Protein AF-F4PFY6-F1 (afdb_monomer_lite)

Organism: Batrachochytrium dendrobatidis (strain JAM81 / FGSC 10211) (NCBI:txid684364)

Sequence (320 aa):
MLGVHNTVQIALLRPVSPTLTCTDHQTNEHVIDNQHEHLGSSWQSNDIKHDANSSMRIGTQDMMDNDNQDGQEYRNSTIDRQPSESLIEIEIDRDAIVLSIKKNLELRDKLSLRNSMLQYKLSEYFKKKRTDDTRDGEKSVSDQEQRYANCMSSLNELRTEYNSINIANQKFIGEYKGKLEERLDEVTTKADEFWKYKRSIALDAENSRTGKPLPTKIVDQLESTERKKENEVVAVRLDNIKLRNKLRRHEQLLRQKEELADGLHLIDFEQLKIENQTYNEKIEERNEELLKLRKKITNVVQVLTHVKEKLQFVQGEPLI

Radius of gyration: 48.96 Å; chains: 1; bounding box: 85×150×135 Å

pLDDT: mean 74.42, std 25.77, range [29.05, 98.25]

Foldseek 3Di:
DDDDDPDPPPPPPDPDDPPPPPDDDPDDDDDDDDPDDDDDDDDDDDDDDDDDDDDDDDDDDDDDDDDDDDDDDDDDDDDDDDDDDDDPPPVPPPVVVVVVVVVVVVVVVVVVVVVVVVVVVVVVVVVVVVVVCVPDPDDPPVVVVVVVVVVVVVVVVVVVVVVVVVVVVVVVVVVVVVVVVVVVVVVVVVVVVVVVVVLVVQQVDADPVPRHGDPPVVSVVVVVVVVVVVVVVVVVVVVVVVVVVVVVVVVVVVVVVCQDPPRQGPVNVVVVVVVVVVVVVVVVVVVVVVVVVVVVVVVVVVVVVVVVVVVCVVVPDPDD

Secondary structure (DSSP, 8-state):
---------------------------------------------------------------------------------------------HHHHHHHHHHHHHHHHHHHHHHHHHHHHHHHHHHHHHHHTTTS----HHHHHHHHHHHHHHHHHHHHHHHHHHHHHHHHHHHHHHHHHHHHHHHHHHHHHHHHHHHHHHHH-B-TTT-PBPPHHHHHHHHHHHHHHHHHHHHHHHHHHHHHHHHHHHHHHHHHHHEEGGGEEHHHHHHHHHHHHHHHHHHHHHHHHHHHHHHHHHHHHHHHHHHHHHHHHHHHS---

Structure (mmCIF, N/CA/C/O backbone):
data_AF-F4PFY6-F1
#
_entry.id   AF-F4PFY6-F1
#
loop_
_atom_site.group_PDB
_atom_site.id
_atom_site.type_symbol
_atom_site.label_atom_id
_atom_site.label_alt_id
_atom_site.label_comp_id
_atom_site.label_asym_id
_atom_site.label_entity_id
_atom_site.label_seq_id
_atom_site.pdbx_PDB_ins_code
_atom_site.Cartn_x
_atom_site.Cartn_y
_atom_site.Cartn_z
_atom_site.occupancy
_atom_site.B_iso_or_equiv
_atom_site.auth_seq_id
_atom_site.auth_comp_id
_atom_site.auth_asym_id
_atom_site.auth_atom_id
_atom_site.pdbx_PDB_model_num
ATOM 1 N N . MET A 1 1 ? -5.718 59.418 34.091 1.00 42.03 1 MET A N 1
ATOM 2 C CA . MET A 1 1 ? -5.362 58.140 34.742 1.00 42.03 1 MET A CA 1
ATOM 3 C C . MET A 1 1 ? -5.839 57.016 33.842 1.00 42.03 1 MET A C 1
ATOM 5 O O . MET A 1 1 ? -7.037 56.876 33.648 1.00 42.03 1 MET A O 1
ATOM 9 N N . LEU A 1 2 ? -4.898 56.330 33.194 1.00 38.50 2 LEU A N 1
ATOM 10 C CA . LEU A 1 2 ? -5.145 55.277 32.208 1.00 38.50 2 LEU A CA 1
ATOM 11 C C . LEU A 1 2 ? -5.425 53.960 32.945 1.00 38.50 2 LEU A C 1
ATOM 13 O O . LEU A 1 2 ? -4.547 53.444 33.631 1.00 38.50 2 LEU A O 1
ATOM 17 N N . GLY A 1 3 ? -6.654 53.454 32.836 1.00 43.41 3 GLY A N 1
ATOM 18 C CA . GLY A 1 3 ? -7.047 52.142 33.346 1.00 43.41 3 GLY A CA 1
ATOM 19 C C . GLY A 1 3 ? -6.623 51.051 32.367 1.00 43.41 3 GLY A C 1
ATOM 20 O O . GLY A 1 3 ? -7.024 51.055 31.207 1.00 43.41 3 GLY A O 1
ATOM 21 N N . VAL A 1 4 ? -5.772 50.147 32.835 1.00 44.41 4 VAL A N 1
ATOM 22 C CA . VAL A 1 4 ? -5.189 49.049 32.063 1.00 44.41 4 VAL A CA 1
ATOM 23 C C . VAL A 1 4 ? -6.269 48.001 31.778 1.00 44.41 4 VAL A C 1
ATOM 25 O O . VAL A 1 4 ? -6.732 47.313 32.685 1.00 44.41 4 VAL A O 1
ATOM 28 N N . HIS A 1 5 ? -6.676 47.870 30.515 1.00 44.25 5 HIS A N 1
ATOM 29 C CA . HIS A 1 5 ? -7.484 46.747 30.046 1.00 44.25 5 HIS A CA 1
ATOM 30 C C . HIS A 1 5 ? -6.599 45.502 29.962 1.00 44.25 5 HIS A C 1
ATOM 32 O O . HIS A 1 5 ? -5.780 45.374 29.054 1.00 44.25 5 HIS A O 1
ATOM 38 N N . ASN A 1 6 ? -6.754 44.587 30.918 1.00 37.88 6 ASN A N 1
ATOM 39 C CA . ASN A 1 6 ? -6.057 43.307 30.903 1.00 37.88 6 ASN A CA 1
ATOM 40 C C . ASN A 1 6 ? -6.909 42.277 30.146 1.00 37.88 6 ASN A C 1
ATOM 42 O O . ASN A 1 6 ? -7.710 41.545 30.726 1.00 37.88 6 ASN A O 1
ATOM 46 N N . THR A 1 7 ? -6.790 42.280 28.819 1.00 43.12 7 THR A N 1
ATOM 47 C CA . THR A 1 7 ? -7.405 41.276 27.946 1.00 43.12 7 THR A CA 1
ATOM 48 C C . THR A 1 7 ? -6.509 40.041 27.939 1.00 43.12 7 THR A C 1
ATOM 50 O O . THR A 1 7 ? -5.506 39.999 27.230 1.00 43.12 7 THR A O 1
ATOM 53 N N . VAL A 1 8 ? -6.850 39.028 28.737 1.00 41.25 8 VAL A N 1
ATOM 54 C CA . VAL A 1 8 ? -6.173 37.726 28.689 1.00 41.25 8 VAL A CA 1
ATOM 55 C C . VAL A 1 8 ? -6.570 37.038 27.382 1.00 41.25 8 VAL A C 1
ATOM 57 O O . VAL A 1 8 ? -7.679 36.522 27.250 1.00 41.25 8 VAL A O 1
ATOM 60 N N . GLN A 1 9 ? -5.679 37.054 26.388 1.00 37.78 9 GLN A N 1
ATOM 61 C CA . GLN A 1 9 ? -5.811 36.186 25.222 1.00 37.78 9 GLN A CA 1
ATOM 62 C C . GLN A 1 9 ? -5.631 34.735 25.675 1.00 37.78 9 GLN A C 1
ATOM 64 O O . GLN A 1 9 ? -4.533 34.313 26.033 1.00 37.78 9 GLN A O 1
ATOM 69 N N . ILE A 1 10 ? -6.716 33.963 25.648 1.00 41.62 10 ILE A N 1
ATOM 70 C CA . ILE A 1 10 ? -6.654 32.507 25.749 1.00 41.62 10 ILE A CA 1
ATOM 71 C C . ILE A 1 10 ? -6.031 32.014 24.442 1.00 41.62 10 ILE A C 1
ATOM 73 O O . ILE A 1 10 ? -6.698 31.920 23.411 1.00 41.62 10 ILE A O 1
ATOM 77 N N . ALA A 1 11 ? -4.726 31.757 24.472 1.00 37.88 11 ALA A N 1
ATOM 78 C CA . ALA A 1 11 ? -4.034 31.071 23.398 1.00 37.88 11 ALA A CA 1
ATOM 79 C C . ALA A 1 11 ? -4.641 29.667 23.261 1.00 37.88 11 ALA A C 1
ATOM 81 O O . ALA A 1 11 ? -4.450 28.804 24.117 1.00 37.88 11 ALA A O 1
ATOM 82 N N . LEU A 1 12 ? -5.400 29.448 22.187 1.00 37.88 12 LEU A N 1
ATOM 83 C CA . LEU A 1 12 ? -5.802 28.118 21.749 1.00 37.88 12 LEU A CA 1
ATOM 84 C C . LEU A 1 12 ? -4.526 27.337 21.420 1.00 37.88 12 LEU A C 1
ATOM 86 O O . LEU A 1 12 ? -3.947 27.489 20.343 1.00 37.88 12 LEU A O 1
ATOM 90 N N . LEU A 1 13 ? -4.073 26.525 22.375 1.00 39.09 13 LEU A N 1
ATOM 91 C CA . LEU A 1 13 ? -3.036 25.523 22.174 1.00 39.09 13 LEU A CA 1
ATOM 92 C C . LEU A 1 13 ? -3.520 24.565 21.081 1.00 39.09 13 LEU A C 1
ATOM 94 O O . LEU A 1 13 ? -4.341 23.678 21.309 1.00 39.09 13 LEU A O 1
ATOM 98 N N . ARG A 1 14 ? -3.026 24.785 19.860 1.00 39.56 14 ARG A N 1
ATOM 99 C CA . ARG A 1 14 ? -3.129 23.833 18.755 1.00 39.56 14 ARG A CA 1
ATOM 100 C C . ARG A 1 14 ? -2.512 22.510 19.225 1.00 39.56 14 ARG A C 1
ATOM 102 O O . ARG A 1 14 ? -1.353 22.531 19.641 1.00 39.56 14 ARG A O 1
ATOM 109 N N . PRO A 1 15 ? -3.209 21.368 19.125 1.00 41.22 15 PRO A N 1
ATOM 110 C CA . PRO A 1 15 ? -2.555 20.084 19.300 1.00 41.22 15 PRO A CA 1
ATOM 111 C C . PRO A 1 15 ? -1.546 19.917 18.160 1.00 41.22 15 PRO A C 1
ATOM 113 O O . PRO A 1 15 ? -1.912 19.814 16.988 1.00 41.22 15 PRO A O 1
ATOM 116 N N . VAL A 1 16 ? -0.261 19.962 18.508 1.00 41.62 16 VAL A N 1
ATOM 117 C CA . VAL A 1 16 ? 0.832 19.590 17.614 1.00 41.62 16 VAL A CA 1
ATOM 118 C C . VAL A 1 16 ? 0.728 18.081 17.426 1.00 41.62 16 VAL A C 1
ATOM 120 O O . VAL A 1 16 ? 0.940 17.314 18.362 1.00 41.62 16 VAL A O 1
ATOM 123 N N . SER A 1 17 ? 0.334 17.655 16.227 1.00 38.38 17 SER A N 1
ATOM 124 C CA . SER A 1 17 ? 0.428 16.258 15.812 1.00 38.38 17 SER A CA 1
ATOM 125 C C . SER A 1 17 ? 1.868 15.782 16.023 1.00 38.38 17 SER A C 1
ATOM 127 O O . SER A 1 17 ? 2.778 16.490 15.585 1.00 38.38 17 SER A O 1
ATOM 129 N N . PRO A 1 18 ? 2.117 14.616 16.643 1.00 39.22 18 PRO A N 1
ATOM 130 C CA . PRO A 1 18 ? 3.462 14.070 16.691 1.00 39.22 18 PRO A CA 1
ATOM 131 C C . PRO A 1 18 ? 3.902 13.771 15.257 1.00 39.22 18 PRO A C 1
ATOM 133 O O . PRO A 1 18 ? 3.391 12.863 14.596 1.00 39.22 18 PRO A O 1
ATOM 136 N N . THR A 1 19 ? 4.825 14.583 14.750 1.00 36.62 19 THR A N 1
ATOM 137 C CA . THR A 1 19 ? 5.593 14.291 13.548 1.00 36.62 19 THR A CA 1
ATOM 138 C C . THR A 1 19 ? 6.423 13.058 13.874 1.00 36.62 19 THR A C 1
ATOM 140 O O . THR A 1 19 ? 7.446 13.149 14.547 1.00 36.62 19 THR A O 1
ATOM 143 N N . LEU A 1 20 ? 5.959 11.882 13.450 1.00 35.09 20 LEU A N 1
ATOM 144 C CA . LEU A 1 20 ? 6.808 10.701 13.382 1.00 35.09 20 LEU A CA 1
ATOM 145 C C . LEU A 1 20 ? 7.866 10.988 12.314 1.00 35.09 20 LEU A C 1
ATOM 147 O O . LEU A 1 20 ? 7.644 10.768 11.125 1.00 35.09 20 LEU A O 1
ATOM 151 N N . THR A 1 21 ? 9.000 11.539 12.736 1.00 34.44 21 THR A N 1
ATOM 152 C CA . THR A 1 21 ? 10.239 11.490 11.968 1.00 34.44 21 THR A CA 1
ATOM 153 C C . THR A 1 21 ? 10.674 10.031 11.954 1.00 34.44 21 THR A C 1
ATOM 155 O O . THR A 1 21 ? 11.310 9.549 12.889 1.00 34.44 21 THR A O 1
ATOM 158 N N . CYS A 1 22 ? 10.246 9.300 10.928 1.00 31.88 22 CYS A N 1
ATOM 159 C CA . CYS A 1 22 ? 10.829 8.013 10.595 1.00 31.88 22 CYS A CA 1
ATOM 160 C C . CYS A 1 22 ? 12.230 8.312 10.059 1.00 31.88 22 CYS A C 1
ATOM 162 O O . CYS A 1 22 ? 12.377 8.820 8.953 1.00 31.88 22 CYS A O 1
ATOM 164 N N . THR A 1 23 ? 13.246 8.104 10.889 1.00 36.38 23 THR A N 1
ATOM 165 C CA . THR A 1 23 ? 14.639 8.064 10.454 1.00 36.38 23 THR A CA 1
ATOM 166 C C . THR A 1 23 ? 14.800 6.871 9.522 1.00 36.38 23 THR A C 1
ATOM 168 O O . THR A 1 23 ? 14.613 5.731 9.950 1.00 36.38 23 THR A O 1
ATOM 171 N N . ASP A 1 24 ? 15.105 7.146 8.257 1.00 31.48 24 ASP A N 1
ATOM 172 C CA . ASP A 1 24 ? 15.434 6.143 7.251 1.00 31.48 24 ASP A CA 1
ATOM 173 C C . ASP A 1 24 ? 16.687 5.373 7.685 1.00 31.48 24 ASP A C 1
ATOM 175 O O . ASP A 1 24 ? 17.821 5.825 7.524 1.00 31.48 24 ASP A O 1
ATOM 179 N N . HIS A 1 25 ? 16.486 4.186 8.251 1.00 32.72 25 HIS A N 1
ATOM 180 C CA . HIS A 1 25 ? 17.509 3.156 8.240 1.00 32.72 25 HIS A CA 1
ATOM 181 C C . HIS A 1 25 ? 17.365 2.387 6.931 1.00 32.72 25 HIS A C 1
ATOM 183 O O . HIS A 1 25 ? 16.443 1.595 6.759 1.00 32.72 25 HIS A O 1
ATOM 189 N N . GLN A 1 26 ? 18.288 2.657 6.007 1.00 36.62 26 GLN A N 1
ATOM 190 C CA . GLN A 1 26 ? 18.561 1.820 4.845 1.00 36.62 26 GLN A CA 1
ATOM 191 C C . GLN A 1 26 ? 18.929 0.413 5.326 1.00 36.62 26 GLN A C 1
ATOM 193 O O . GLN A 1 26 ? 20.081 0.128 5.650 1.00 36.62 26 GLN A O 1
ATOM 198 N N . THR A 1 27 ? 17.940 -0.472 5.391 1.00 35.66 27 THR A N 1
ATOM 199 C CA . THR A 1 27 ? 18.177 -1.911 5.396 1.00 35.66 27 THR A CA 1
ATOM 200 C C . THR A 1 27 ? 18.183 -2.382 3.953 1.00 35.66 27 THR A C 1
ATOM 202 O O . THR A 1 27 ? 17.208 -2.230 3.225 1.00 35.66 27 THR A O 1
ATOM 205 N N . ASN A 1 28 ? 19.337 -2.904 3.560 1.00 36.69 28 ASN A N 1
ATOM 206 C CA . ASN A 1 28 ? 19.640 -3.498 2.272 1.00 36.69 28 ASN A CA 1
ATOM 207 C C . ASN A 1 28 ? 18.706 -4.705 2.042 1.00 36.69 28 ASN A C 1
ATOM 209 O O . ASN A 1 28 ? 18.929 -5.770 2.617 1.00 36.69 28 ASN A O 1
ATOM 213 N N . GLU A 1 29 ? 17.635 -4.533 1.264 1.00 32.44 29 GLU A N 1
ATOM 214 C CA . GLU A 1 29 ? 16.764 -5.637 0.852 1.00 32.44 29 GLU A CA 1
ATOM 215 C C . GLU A 1 29 ? 17.325 -6.280 -0.417 1.00 32.44 29 GLU A C 1
ATOM 217 O O . GLU A 1 29 ? 17.319 -5.709 -1.506 1.00 32.44 29 GLU A O 1
ATOM 222 N N . HIS A 1 30 ? 17.835 -7.496 -0.240 1.00 32.19 30 HIS A N 1
ATOM 223 C CA . HIS A 1 30 ? 18.176 -8.412 -1.313 1.00 32.19 30 HIS A CA 1
ATOM 224 C C . HIS A 1 30 ? 16.872 -8.819 -2.013 1.00 32.19 30 HIS A C 1
ATOM 226 O O . HIS A 1 30 ? 15.997 -9.435 -1.403 1.00 32.19 30 HIS A O 1
ATOM 232 N N . VAL A 1 31 ? 16.739 -8.456 -3.287 1.00 31.77 31 VAL A N 1
ATOM 233 C CA . VAL A 1 31 ? 15.626 -8.863 -4.148 1.00 31.77 31 VAL A CA 1
ATOM 234 C C . VAL A 1 31 ? 15.650 -10.388 -4.272 1.00 31.77 31 VAL A C 1
ATOM 236 O O . VAL A 1 31 ? 16.604 -10.956 -4.801 1.00 31.77 31 VAL A O 1
ATOM 239 N N . ILE A 1 32 ? 14.620 -11.053 -3.746 1.00 36.78 32 ILE A N 1
ATOM 240 C CA . ILE A 1 32 ? 14.293 -12.439 -4.084 1.00 36.78 32 ILE A CA 1
ATOM 241 C C . ILE A 1 32 ? 13.080 -12.370 -5.005 1.00 36.78 32 ILE A C 1
ATOM 243 O O . ILE A 1 32 ? 11.966 -12.081 -4.562 1.00 36.78 32 ILE A O 1
ATOM 247 N N . ASP A 1 33 ? 13.323 -12.615 -6.290 1.00 32.56 33 ASP A N 1
ATOM 248 C CA . ASP A 1 33 ? 12.287 -12.798 -7.298 1.00 32.56 33 ASP A CA 1
ATOM 249 C C . ASP A 1 33 ? 11.352 -13.931 -6.882 1.00 32.56 33 ASP A C 1
ATOM 251 O O . ASP A 1 33 ? 11.746 -15.093 -6.787 1.00 32.56 33 ASP A O 1
ATOM 255 N N . ASN A 1 34 ? 10.089 -13.587 -6.643 1.00 32.69 34 ASN A N 1
ATOM 256 C CA . ASN A 1 34 ? 9.049 -14.547 -6.312 1.00 32.69 34 ASN A CA 1
ATOM 257 C C . ASN A 1 34 ? 7.999 -14.539 -7.427 1.00 32.69 34 ASN A C 1
ATOM 259 O O . ASN A 1 34 ? 6.899 -14.005 -7.288 1.00 32.69 34 ASN A O 1
ATOM 263 N N . GLN A 1 35 ? 8.364 -15.121 -8.571 1.00 35.59 35 GLN A N 1
ATOM 264 C CA . GLN A 1 35 ? 7.390 -15.539 -9.573 1.00 35.59 35 GLN A CA 1
ATOM 265 C C . GLN A 1 35 ? 6.795 -16.876 -9.125 1.00 35.59 35 GLN A C 1
ATOM 267 O O . GLN A 1 35 ? 7.341 -17.937 -9.409 1.00 35.59 35 GLN A O 1
ATOM 272 N N . HIS A 1 36 ? 5.675 -16.832 -8.406 1.00 32.53 36 HIS A N 1
ATOM 273 C CA . HIS A 1 36 ? 4.867 -18.024 -8.171 1.00 32.53 36 HIS A CA 1
ATOM 274 C C . HIS A 1 36 ? 3.422 -17.766 -8.586 1.00 32.53 36 HIS A C 1
ATOM 276 O O . HIS A 1 36 ? 2.670 -17.036 -7.939 1.00 32.53 36 HIS A O 1
ATOM 282 N N . GLU A 1 37 ? 3.057 -18.387 -9.706 1.00 34.75 37 GLU A N 1
ATOM 283 C CA . GLU A 1 37 ? 1.701 -18.455 -10.223 1.00 34.75 37 GLU A CA 1
ATOM 284 C C . GLU A 1 37 ? 0.740 -19.027 -9.172 1.00 34.75 37 GLU A C 1
ATOM 286 O O . GLU A 1 37 ? 0.986 -20.046 -8.519 1.00 34.75 37 GLU A O 1
ATOM 291 N N . HIS A 1 38 ? -0.394 -18.349 -9.024 1.00 31.56 38 HIS A N 1
ATOM 292 C CA . HIS A 1 38 ? -1.511 -18.762 -8.193 1.00 31.56 38 HIS A CA 1
ATOM 293 C C . HIS A 1 38 ? -2.179 -20.018 -8.775 1.00 31.56 38 HIS A C 1
ATOM 295 O O . HIS A 1 38 ? -3.032 -19.937 -9.655 1.00 31.56 38 HIS A O 1
ATOM 301 N N . LEU A 1 39 ? -1.864 -21.184 -8.210 1.00 34.03 39 LEU A N 1
ATOM 302 C CA . LEU A 1 39 ? -2.754 -22.343 -8.237 1.00 34.03 39 LEU A CA 1
ATOM 303 C C . LEU A 1 39 ? -3.244 -22.604 -6.815 1.00 34.03 39 LEU A C 1
ATOM 305 O O . LEU A 1 39 ? -2.556 -23.190 -5.982 1.00 34.03 39 LEU A O 1
ATOM 309 N N . GLY A 1 40 ? -4.458 -22.129 -6.537 1.00 35.53 40 GLY A N 1
ATOM 310 C CA . GLY A 1 40 ? -5.167 -22.413 -5.299 1.00 35.53 40 GLY A CA 1
ATOM 311 C C . GLY A 1 40 ? -5.375 -23.916 -5.140 1.00 35.53 40 GLY A C 1
ATOM 312 O O . GLY A 1 40 ? -6.169 -24.529 -5.848 1.00 35.53 40 GLY A O 1
ATOM 313 N N . SER A 1 41 ? -4.667 -24.513 -4.189 1.00 32.22 41 SER A N 1
ATOM 314 C CA . SER A 1 41 ? -5.000 -25.818 -3.628 1.00 32.22 41 SER A CA 1
ATOM 315 C C . SER A 1 41 ? -5.124 -25.646 -2.124 1.00 32.22 41 SER A C 1
ATOM 317 O O . SER A 1 41 ? -4.159 -25.333 -1.434 1.00 32.22 41 SER A O 1
ATOM 319 N N . SER A 1 42 ? -6.354 -25.800 -1.642 1.00 30.89 42 SER A N 1
ATOM 320 C CA . SER A 1 42 ? -6.701 -25.849 -0.226 1.00 30.89 42 SER A CA 1
ATOM 321 C C . SER A 1 42 ? -6.030 -27.072 0.401 1.00 30.89 42 SER A C 1
ATOM 323 O O . SER A 1 42 ? -6.514 -28.196 0.272 1.00 30.89 42 SER A O 1
ATOM 325 N N . TRP A 1 43 ? -4.879 -26.866 1.036 1.00 29.05 43 TRP A N 1
ATOM 326 C CA . TRP A 1 43 ? -4.245 -27.861 1.892 1.00 29.05 43 TRP A CA 1
ATOM 327 C C . TRP A 1 43 ? -4.722 -27.617 3.321 1.00 29.05 43 TRP A C 1
ATOM 329 O O . TRP A 1 43 ? -4.154 -26.822 4.064 1.00 29.05 43 TRP A O 1
ATOM 339 N N . GLN A 1 44 ? -5.812 -28.281 3.695 1.00 32.78 44 GLN A N 1
ATOM 340 C CA . GLN A 1 44 ? -6.203 -28.413 5.093 1.00 32.78 44 GLN A CA 1
ATOM 341 C C . GLN A 1 44 ? -5.256 -29.417 5.757 1.00 32.78 44 GLN A C 1
ATOM 343 O O . GLN A 1 44 ? -5.312 -30.617 5.485 1.00 32.78 44 GLN A O 1
ATOM 348 N N . SER A 1 45 ? -4.360 -28.906 6.600 1.00 31.34 45 SER A N 1
ATOM 349 C CA . SER A 1 45 ? -3.586 -29.706 7.547 1.00 31.34 45 SER A CA 1
ATOM 350 C C . SER A 1 45 ? -4.547 -30.383 8.520 1.00 31.34 45 SER A C 1
ATOM 352 O O . SER A 1 45 ? -5.177 -29.711 9.330 1.00 31.34 45 SER A O 1
ATOM 354 N N . ASN A 1 46 ? -4.657 -31.708 8.438 1.00 32.56 46 ASN A N 1
ATOM 355 C CA . ASN A 1 46 ? -5.190 -32.510 9.530 1.00 32.56 46 ASN A CA 1
ATOM 356 C C . ASN A 1 46 ? -4.007 -33.134 10.263 1.00 32.56 46 ASN A C 1
ATOM 358 O O . ASN A 1 46 ? -3.304 -33.987 9.717 1.00 32.56 46 ASN A O 1
ATOM 362 N N . ASP A 1 47 ? -3.808 -32.678 11.494 1.00 35.03 47 ASP A N 1
ATOM 363 C CA . ASP A 1 47 ? -2.873 -33.243 12.453 1.00 35.03 47 ASP A CA 1
ATOM 364 C C . ASP A 1 47 ? -3.219 -34.717 12.703 1.00 35.03 47 ASP A C 1
ATOM 366 O O . ASP A 1 47 ? -4.270 -35.052 13.255 1.00 35.03 47 ASP A O 1
ATOM 370 N N . ILE A 1 48 ? -2.328 -35.617 12.288 1.00 34.19 48 ILE A N 1
ATOM 371 C CA . ILE A 1 48 ? -2.388 -37.028 12.667 1.00 34.19 48 ILE A CA 1
ATOM 372 C C . ILE A 1 48 ? -1.784 -37.119 14.067 1.00 34.19 48 ILE A C 1
ATOM 374 O O . ILE A 1 48 ? -0.565 -37.123 14.237 1.00 34.19 48 ILE A O 1
ATOM 378 N N . LYS A 1 49 ? -2.645 -37.177 15.085 1.00 36.84 49 LYS A N 1
ATOM 379 C CA . LYS A 1 49 ? -2.241 -37.637 16.414 1.00 36.84 49 LYS A CA 1
ATOM 380 C C . LYS A 1 49 ? -1.946 -39.133 16.319 1.00 36.84 49 LYS A C 1
ATOM 382 O O . LYS A 1 49 ? -2.827 -39.926 15.999 1.00 36.84 49 LYS A O 1
ATOM 387 N N . HIS A 1 50 ? -0.691 -39.496 16.560 1.00 34.47 50 HIS A N 1
ATOM 388 C CA . HIS A 1 50 ? -0.286 -40.871 16.818 1.00 34.47 50 HIS A CA 1
ATOM 389 C C . HIS A 1 50 ? -0.846 -41.287 18.182 1.00 34.47 50 HIS A C 1
ATOM 391 O O . HIS A 1 50 ? -0.274 -40.925 19.206 1.00 34.47 50 HIS A O 1
ATOM 397 N N . ASP A 1 51 ? -1.941 -42.046 18.194 1.00 32.91 51 ASP A N 1
ATOM 398 C CA . ASP A 1 51 ? -2.310 -42.846 19.360 1.00 32.91 51 ASP A CA 1
ATOM 399 C C . ASP A 1 51 ? -1.682 -44.231 19.217 1.00 32.91 51 ASP A C 1
ATOM 401 O O . ASP A 1 51 ? -2.014 -45.028 18.337 1.00 32.91 51 ASP A O 1
ATOM 405 N N . ALA A 1 52 ? -0.717 -44.490 20.092 1.00 38.38 52 ALA A N 1
ATOM 406 C CA . ALA A 1 52 ? -0.178 -45.807 20.347 1.00 38.38 52 ALA A CA 1
ATOM 407 C C . ALA A 1 52 ? -1.065 -46.494 21.391 1.00 38.38 52 ALA A C 1
ATOM 409 O O . ALA A 1 52 ? -0.985 -46.131 22.560 1.00 38.38 52 ALA A O 1
ATOM 410 N N . ASN A 1 53 ? -1.872 -47.490 21.001 1.00 34.16 53 ASN A N 1
ATOM 411 C CA . ASN A 1 53 ? -1.903 -48.767 21.722 1.00 34.16 53 ASN A CA 1
ATOM 412 C C . ASN A 1 53 ? -2.786 -49.852 21.086 1.00 34.16 53 ASN A C 1
ATOM 414 O O . ASN A 1 53 ? -3.897 -49.602 20.635 1.00 34.16 53 ASN A O 1
ATOM 418 N N . SER A 1 54 ? -2.298 -51.081 21.269 1.00 35.12 54 SER A N 1
ATOM 419 C CA . SER A 1 54 ? -3.024 -52.354 21.312 1.00 35.12 54 SER A CA 1
ATOM 420 C C . SER A 1 54 ? -3.417 -53.020 19.987 1.00 35.12 54 SER A C 1
ATOM 422 O O . SER A 1 54 ? -4.487 -52.795 19.429 1.00 35.12 54 SER A O 1
ATOM 424 N N . SER A 1 55 ? -2.601 -53.990 19.558 1.00 32.44 55 SER A N 1
ATOM 425 C CA . SER A 1 55 ? -3.171 -55.203 18.972 1.00 32.44 55 SER A CA 1
ATOM 426 C C . SER A 1 55 ? -2.346 -56.438 19.320 1.00 32.44 55 SER A C 1
ATOM 428 O O . SER A 1 55 ? -1.144 -56.519 19.059 1.00 32.44 55 SER A O 1
ATOM 430 N N . MET A 1 56 ? -3.040 -57.369 19.974 1.00 30.59 56 MET A N 1
ATOM 431 C CA . MET A 1 56 ? -2.599 -58.700 20.351 1.00 30.59 56 MET A CA 1
ATOM 432 C C . MET A 1 56 ? -2.094 -59.492 19.144 1.00 30.59 56 MET A C 1
ATOM 434 O O . MET A 1 56 ? -2.680 -59.472 18.064 1.00 30.59 56 MET A O 1
ATOM 438 N N . ARG A 1 57 ? -1.048 -60.283 19.381 1.00 36.81 57 ARG A N 1
ATOM 439 C CA . ARG A 1 57 ? -0.655 -61.389 18.510 1.00 36.81 57 ARG A CA 1
ATOM 440 C C . ARG A 1 57 ? -1.703 -62.500 18.605 1.00 36.81 57 ARG A C 1
ATOM 442 O O . ARG A 1 57 ? -1.849 -63.095 19.667 1.00 36.81 57 ARG A O 1
ATOM 449 N N . ILE A 1 58 ? -2.371 -62.808 17.497 1.00 35.97 58 ILE A N 1
ATOM 450 C CA . ILE A 1 58 ? -3.108 -64.064 17.316 1.00 35.97 58 ILE A CA 1
ATOM 451 C C . ILE A 1 58 ? -2.250 -64.946 16.410 1.00 35.97 58 ILE A C 1
ATOM 453 O O . ILE A 1 58 ? -1.964 -64.587 15.269 1.00 35.97 58 ILE A O 1
ATOM 457 N N . GLY A 1 59 ? -1.768 -66.055 16.971 1.00 32.47 59 GLY A N 1
ATOM 458 C CA . GLY A 1 59 ? -1.032 -67.084 16.250 1.00 32.47 59 GLY A CA 1
ATOM 459 C C . GLY A 1 59 ? -1.980 -67.936 15.413 1.00 32.47 59 GLY A C 1
ATOM 460 O O . GLY A 1 59 ? -3.020 -68.375 15.893 1.00 32.47 59 GLY A O 1
ATOM 461 N N . THR A 1 60 ? -1.605 -68.159 14.161 1.00 34.69 60 THR A N 1
ATOM 462 C CA . THR A 1 60 ? -2.225 -69.115 13.244 1.00 34.69 60 THR A CA 1
ATOM 463 C C . THR A 1 60 ? -1.657 -70.509 13.500 1.00 34.69 60 THR A C 1
ATOM 465 O O . THR A 1 60 ? -0.451 -70.708 13.349 1.00 34.69 60 THR A O 1
ATOM 468 N N . GLN A 1 61 ? -2.515 -71.466 13.851 1.00 31.73 61 GLN A N 1
ATOM 469 C CA . GLN A 1 61 ? -2.192 -72.891 13.862 1.00 31.73 61 GLN A CA 1
ATOM 470 C C . GLN A 1 61 ? -3.397 -73.659 13.303 1.00 31.73 61 GLN A C 1
AT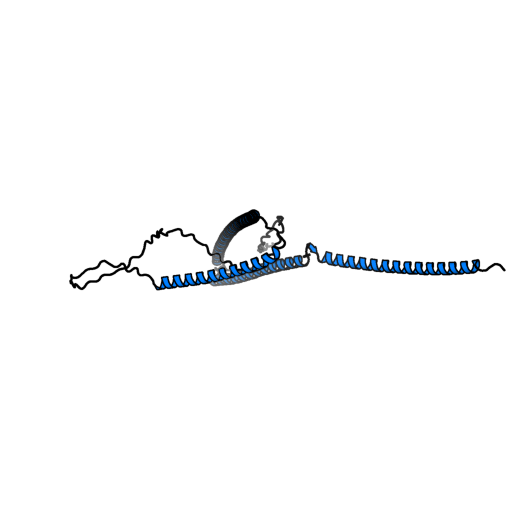OM 472 O O . GLN A 1 61 ? -4.312 -74.000 14.045 1.00 31.73 61 GLN A O 1
ATOM 477 N N . ASP A 1 62 ? -3.386 -73.910 11.995 1.00 30.88 62 ASP A N 1
ATOM 478 C CA . ASP A 1 62 ? -4.317 -74.825 11.334 1.00 30.88 62 ASP A CA 1
ATOM 479 C C . ASP A 1 62 ? -3.668 -76.213 11.249 1.00 30.88 62 ASP A C 1
ATOM 481 O O . ASP A 1 62 ? -2.571 -76.368 10.707 1.00 30.88 62 ASP A O 1
ATOM 485 N N . MET A 1 63 ? -4.349 -77.223 11.790 1.00 36.69 63 MET A N 1
ATOM 486 C CA . MET A 1 63 ? -4.090 -78.642 11.547 1.00 36.69 63 MET A CA 1
ATOM 487 C C . MET A 1 63 ? -5.429 -79.342 11.290 1.00 36.69 63 MET A C 1
ATOM 489 O O . MET A 1 63 ? -6.206 -79.544 12.212 1.00 36.69 63 MET A O 1
ATOM 493 N N . MET A 1 64 ? -5.617 -79.673 10.012 1.00 34.56 64 MET A N 1
ATOM 494 C CA . MET A 1 64 ? -6.253 -80.852 9.408 1.00 34.56 64 MET A CA 1
ATOM 495 C C . MET A 1 64 ? -7.659 -81.316 9.829 1.00 34.56 64 MET A C 1
ATOM 497 O O . MET A 1 64 ? -7.956 -81.606 10.984 1.00 34.56 64 MET A O 1
ATOM 501 N N . ASP A 1 65 ? -8.455 -81.501 8.774 1.00 39.16 65 ASP A N 1
ATOM 502 C CA . ASP A 1 65 ? -9.743 -82.181 8.671 1.00 39.16 65 ASP A CA 1
ATOM 503 C C . ASP A 1 65 ? -9.775 -83.580 9.305 1.00 39.16 65 ASP A C 1
ATOM 505 O O . ASP A 1 65 ? -8.834 -84.365 9.156 1.00 39.16 65 ASP A O 1
ATOM 509 N N . ASN A 1 66 ? -10.919 -83.936 9.902 1.00 37.97 66 ASN A N 1
ATOM 510 C CA . ASN A 1 66 ? -11.387 -85.321 9.924 1.00 37.97 66 ASN A CA 1
ATOM 511 C C . ASN A 1 66 ? -12.919 -85.386 10.075 1.00 37.97 66 ASN A C 1
ATOM 513 O O . ASN A 1 66 ? -13.470 -85.109 11.141 1.00 37.97 66 ASN A O 1
ATOM 517 N N . ASP A 1 67 ? -13.587 -85.774 8.991 1.00 37.34 67 ASP A N 1
ATOM 518 C CA . ASP A 1 67 ? -14.975 -86.233 8.965 1.00 37.34 67 ASP A CA 1
ATOM 519 C C . ASP A 1 67 ? -15.083 -87.625 9.613 1.00 37.34 67 ASP A C 1
ATOM 521 O O . ASP A 1 67 ? -14.317 -88.515 9.255 1.00 37.34 67 ASP A O 1
ATOM 525 N N . ASN A 1 68 ? -16.055 -87.849 10.508 1.00 34.47 68 ASN A N 1
ATOM 526 C CA . ASN A 1 68 ? -17.134 -88.842 10.332 1.00 34.47 68 ASN A CA 1
ATOM 527 C C . ASN A 1 68 ? -17.945 -89.094 11.619 1.00 34.47 68 ASN A C 1
ATOM 529 O O . ASN A 1 68 ? -17.388 -89.340 12.682 1.00 34.47 68 ASN A O 1
ATOM 533 N N . GLN A 1 69 ? -19.269 -89.079 11.426 1.00 35.88 69 GLN A N 1
ATOM 534 C CA . GLN A 1 69 ? -20.319 -89.977 11.942 1.00 35.88 69 GLN A CA 1
ATOM 535 C C . GLN A 1 69 ? -20.176 -90.599 13.346 1.00 35.88 69 GLN A C 1
ATOM 537 O O . GLN A 1 69 ? -19.301 -91.416 13.590 1.00 35.88 69 GLN A O 1
ATOM 542 N N . ASP A 1 70 ? -21.156 -90.347 14.221 1.00 34.34 70 ASP A N 1
ATOM 543 C CA . ASP A 1 70 ? -22.249 -91.308 14.455 1.00 34.34 70 ASP A CA 1
ATOM 544 C C . ASP A 1 70 ? -23.297 -90.763 15.442 1.00 34.34 70 ASP A C 1
ATOM 546 O O . ASP A 1 70 ? -23.027 -89.889 16.265 1.00 34.34 70 ASP A O 1
ATOM 550 N N . GLY A 1 71 ? -24.536 -91.237 15.287 1.00 33.69 71 GLY A N 1
ATOM 551 C CA . GLY A 1 71 ? -25.710 -90.760 16.018 1.00 33.69 71 GLY A CA 1
ATOM 552 C C . GLY A 1 71 ? -25.827 -91.252 17.463 1.00 33.69 71 GLY A C 1
ATOM 553 O O . GLY A 1 71 ? -25.027 -92.058 17.920 1.00 33.69 71 GLY A O 1
ATOM 554 N N . GLN A 1 72 ? -26.871 -90.769 18.153 1.00 34.91 72 GLN A N 1
ATOM 555 C CA . GLN A 1 72 ? -27.823 -91.530 18.991 1.00 34.91 72 GLN A CA 1
ATOM 556 C C . GLN A 1 72 ? -28.667 -90.572 19.863 1.00 34.91 72 GLN A C 1
ATOM 558 O O . GLN A 1 72 ? -28.160 -89.810 20.676 1.00 34.91 72 GLN A O 1
ATOM 563 N N . GLU A 1 73 ? -29.971 -90.608 19.596 1.00 33.38 73 GLU A N 1
ATOM 564 C CA . GLU A 1 73 ? -31.109 -90.761 20.515 1.00 33.38 73 GLU A CA 1
ATOM 565 C C . GLU A 1 73 ? -31.207 -90.044 21.893 1.00 33.38 73 GLU A C 1
ATOM 567 O O . GLU A 1 73 ? -30.364 -90.119 22.779 1.00 33.38 73 GLU A O 1
ATOM 572 N N . TYR A 1 74 ? -32.379 -89.414 22.048 1.00 34.56 74 TYR A N 1
ATOM 573 C CA . TYR A 1 74 ? -33.065 -88.779 23.181 1.00 34.56 74 TYR A CA 1
ATOM 574 C C . TYR A 1 74 ? -32.658 -89.114 24.632 1.00 34.56 74 TYR A C 1
ATOM 576 O O . TYR A 1 74 ? -32.738 -90.259 25.076 1.00 34.56 74 TYR A O 1
ATOM 584 N N . ARG A 1 75 ? -32.550 -88.062 25.468 1.00 36.34 75 ARG A N 1
ATOM 585 C CA . ARG A 1 75 ? -33.090 -88.106 26.842 1.00 36.34 75 ARG A CA 1
ATOM 586 C C . ARG A 1 75 ? -33.456 -86.723 27.395 1.00 36.34 75 ARG A C 1
ATOM 588 O O . ARG A 1 75 ? -32.600 -85.879 27.624 1.00 36.34 75 ARG A O 1
ATOM 595 N N . ASN A 1 76 ? -34.750 -86.532 27.656 1.00 35.56 76 ASN A N 1
ATOM 596 C CA . ASN A 1 76 ? -35.262 -85.477 28.527 1.00 35.56 76 ASN A CA 1
ATOM 597 C C . ASN A 1 76 ? -34.817 -85.743 29.971 1.00 35.56 76 ASN A C 1
ATOM 599 O O . ASN A 1 76 ? -35.113 -86.804 30.522 1.00 35.56 76 ASN A O 1
ATOM 603 N N . SER A 1 77 ? -34.218 -84.745 30.612 1.00 33.44 77 SER A N 1
ATOM 604 C CA . SER A 1 77 ? -34.187 -84.636 32.070 1.00 33.44 77 SER A CA 1
ATOM 605 C C . SER A 1 77 ? -34.351 -83.173 32.464 1.00 33.44 77 SER A C 1
ATOM 607 O O . SER A 1 77 ? -33.453 -82.352 32.301 1.00 33.44 77 SER A O 1
ATOM 609 N N . THR A 1 78 ? -35.552 -82.874 32.947 1.00 38.88 78 THR A N 1
ATOM 610 C CA . THR A 1 78 ? -35.954 -81.648 33.628 1.00 38.88 78 THR A CA 1
ATOM 611 C C . THR A 1 78 ? -35.108 -81.462 34.888 1.00 38.88 78 THR A C 1
ATOM 613 O O . THR A 1 78 ? -35.118 -82.337 35.750 1.00 38.88 78 THR A O 1
ATOM 616 N N . ILE A 1 79 ? -34.403 -80.333 35.010 1.00 40.84 79 ILE A N 1
ATOM 617 C CA . ILE A 1 79 ? -33.843 -79.856 36.283 1.00 40.84 79 ILE A CA 1
ATOM 618 C C . ILE A 1 79 ? -34.207 -78.375 36.451 1.00 40.84 79 ILE A C 1
ATOM 620 O O . ILE A 1 79 ? -34.111 -77.576 35.520 1.00 40.84 79 ILE A O 1
ATOM 624 N N . ASP A 1 80 ? -34.697 -78.077 37.650 1.00 35.62 80 ASP A N 1
ATOM 625 C CA . ASP A 1 80 ? -35.296 -76.842 38.150 1.00 35.62 80 ASP A CA 1
ATOM 626 C C . ASP A 1 80 ? -34.461 -75.548 38.015 1.00 35.62 80 ASP A C 1
ATOM 628 O O . ASP A 1 80 ? -33.296 -75.473 38.388 1.00 35.62 80 ASP A O 1
ATOM 632 N N . ARG A 1 81 ? -35.146 -74.496 37.546 1.00 40.19 81 ARG A N 1
ATOM 633 C CA . ARG A 1 81 ? -35.320 -73.148 38.142 1.00 40.19 81 ARG A CA 1
ATOM 634 C C . ARG A 1 81 ? -34.147 -72.466 38.912 1.00 40.19 81 ARG A C 1
ATOM 636 O O . ARG A 1 81 ? -34.077 -72.598 40.122 1.00 40.19 81 ARG A O 1
ATOM 643 N N . GLN A 1 82 ? -33.405 -71.602 38.181 1.00 36.75 82 GLN A N 1
ATOM 644 C CA . GLN A 1 82 ? -33.005 -70.170 38.421 1.00 36.75 82 GLN A CA 1
ATOM 645 C C . GLN A 1 82 ? -32.337 -69.749 39.772 1.00 36.75 82 GLN A C 1
ATOM 647 O O . GLN A 1 82 ? -32.707 -70.309 40.796 1.00 36.75 82 GLN A O 1
ATOM 652 N N . PRO A 1 83 ? -31.463 -68.698 39.851 1.00 44.88 83 PRO A N 1
ATOM 653 C CA . PRO A 1 83 ? -31.466 -67.483 39.011 1.00 44.88 83 PRO A CA 1
ATOM 654 C C . PRO A 1 83 ? -30.097 -66.857 38.604 1.00 44.88 83 PRO A C 1
ATOM 656 O O . PRO A 1 83 ? -29.093 -66.950 39.299 1.00 44.88 83 PRO A O 1
ATOM 659 N N . SER A 1 84 ? -30.141 -66.128 37.481 1.00 45.78 84 SER A N 1
ATOM 660 C CA . SER A 1 84 ? -29.377 -64.907 37.141 1.00 45.78 84 SER A CA 1
ATOM 661 C C . SER A 1 84 ? -27.869 -64.824 37.451 1.00 45.78 84 SER A C 1
ATOM 663 O O . SER A 1 84 ? -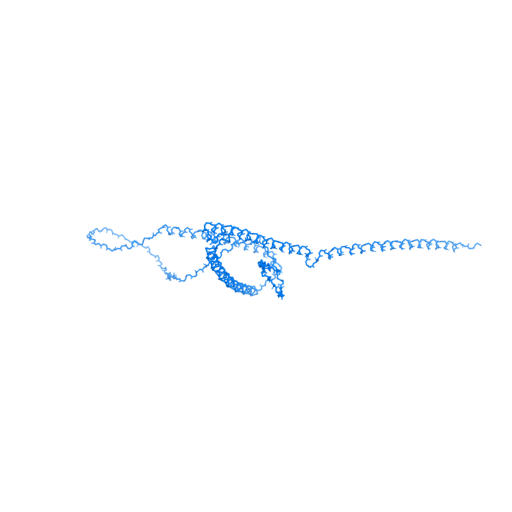27.474 -64.292 38.488 1.00 45.78 84 SER A O 1
ATOM 665 N N . GLU A 1 85 ? -27.035 -65.140 36.457 1.00 41.44 85 GLU A N 1
ATOM 666 C CA . GLU A 1 85 ? -25.791 -64.392 36.234 1.00 41.44 85 GLU A CA 1
ATOM 667 C C . GLU A 1 85 ? -26.080 -63.277 35.226 1.00 41.44 85 GLU A C 1
ATOM 669 O O . GLU A 1 85 ? -26.557 -63.506 34.115 1.00 41.44 85 GLU A O 1
ATOM 674 N N . SER A 1 86 ? -25.870 -62.046 35.679 1.00 42.56 86 SER A N 1
ATOM 675 C CA . SER A 1 86 ? -26.055 -60.807 34.938 1.00 42.56 86 SER A CA 1
ATOM 676 C C . SER A 1 86 ? -25.264 -60.823 33.629 1.00 42.56 86 SER A C 1
ATOM 678 O O . SER A 1 86 ? -24.044 -60.645 33.631 1.00 42.56 86 SER A O 1
ATOM 680 N N . LEU A 1 87 ? -25.971 -60.983 32.510 1.00 43.41 87 LEU A N 1
ATOM 681 C CA . LEU A 1 87 ? -25.486 -60.561 31.205 1.00 43.41 87 LEU A CA 1
ATOM 682 C C . LEU A 1 87 ? -25.217 -59.060 31.300 1.00 43.41 87 LEU A C 1
ATOM 684 O O . LEU A 1 87 ? -26.138 -58.259 31.446 1.00 43.41 87 LEU A O 1
ATOM 688 N N . ILE A 1 88 ? -23.942 -58.688 31.264 1.00 48.69 88 ILE A N 1
ATOM 689 C CA . ILE A 1 88 ? -23.542 -57.321 30.961 1.00 48.69 88 ILE A CA 1
ATOM 690 C C . ILE A 1 88 ? -23.990 -57.107 29.514 1.00 48.69 88 ILE A C 1
ATOM 692 O O . ILE A 1 88 ? -23.291 -57.494 28.577 1.00 48.69 88 ILE A O 1
ATOM 696 N N . GLU A 1 89 ? -25.192 -56.565 29.327 1.00 48.31 89 GLU A N 1
ATOM 697 C CA . GLU A 1 89 ? -25.576 -55.949 28.065 1.00 48.31 89 GLU A CA 1
ATOM 698 C C . GLU A 1 89 ? -24.602 -54.795 27.852 1.00 48.31 89 GLU A C 1
ATOM 700 O O . GLU A 1 89 ? -24.738 -53.709 28.411 1.00 48.31 89 GLU A O 1
ATOM 705 N N . ILE A 1 90 ? -23.550 -55.059 27.079 1.00 56.03 90 ILE A N 1
ATOM 706 C CA . ILE A 1 90 ? -22.811 -53.993 26.429 1.00 56.03 90 ILE A CA 1
ATOM 707 C C . ILE A 1 90 ? -23.856 -53.353 25.523 1.00 56.03 90 ILE A C 1
ATOM 709 O O . ILE A 1 90 ? -24.250 -53.938 24.513 1.00 56.03 90 ILE A O 1
ATOM 713 N N . GLU A 1 91 ? -24.360 -52.195 25.932 1.00 59.09 91 GLU A N 1
ATOM 714 C CA . GLU A 1 91 ? -25.199 -51.340 25.108 1.00 59.09 91 GLU A CA 1
ATOM 715 C C . GLU A 1 91 ? -24.316 -50.836 23.962 1.00 59.09 91 GLU A C 1
ATOM 717 O O . GLU A 1 91 ? -23.682 -49.782 24.004 1.00 59.09 91 GLU A O 1
ATOM 722 N N . ILE A 1 92 ? -24.151 -51.701 22.964 1.00 65.19 92 ILE A N 1
ATOM 723 C CA . ILE A 1 92 ? -23.437 -51.405 21.741 1.00 65.19 92 ILE A CA 1
ATOM 724 C C . ILE A 1 92 ? -24.350 -50.451 20.983 1.00 65.19 92 ILE A C 1
ATOM 726 O O . ILE A 1 92 ? -25.344 -50.883 20.398 1.00 65.19 92 ILE A O 1
ATOM 730 N N . ASP A 1 93 ? -24.014 -49.161 21.008 1.00 73.50 93 ASP A N 1
ATOM 731 C CA . ASP A 1 93 ? -24.666 -48.145 20.186 1.00 73.50 93 ASP A CA 1
ATOM 732 C C . ASP A 1 93 ? -24.474 -48.507 18.705 1.00 73.50 93 ASP A C 1
ATOM 734 O O . ASP A 1 93 ? -23.473 -48.195 18.044 1.00 73.50 93 ASP A O 1
ATOM 738 N N . ARG A 1 94 ? -25.449 -49.263 18.203 1.00 77.31 94 ARG A N 1
ATOM 739 C CA . ARG A 1 94 ? -25.488 -49.801 16.849 1.00 77.31 94 ARG A CA 1
ATOM 740 C C . ARG A 1 94 ? -25.452 -48.671 15.829 1.00 77.31 94 ARG A C 1
ATOM 742 O O . ARG A 1 94 ? -24.837 -48.833 14.775 1.00 77.31 94 ARG A O 1
ATOM 749 N N . ASP A 1 95 ? -26.045 -47.530 16.160 1.00 80.88 95 ASP A N 1
ATOM 750 C CA . ASP A 1 95 ? -26.113 -46.375 15.278 1.00 80.88 95 ASP A CA 1
ATOM 751 C C . ASP A 1 95 ? -24.763 -45.653 15.210 1.00 80.88 95 ASP A C 1
ATOM 753 O O . ASP A 1 95 ? -24.313 -45.320 14.107 1.00 80.88 95 ASP A O 1
ATOM 757 N N . ALA A 1 96 ? -24.042 -45.513 16.329 1.00 82.81 96 ALA A N 1
ATOM 758 C CA . ALA A 1 96 ? -22.670 -44.992 16.326 1.00 82.81 96 ALA A CA 1
ATOM 759 C C . ALA A 1 96 ? -21.697 -45.883 15.537 1.00 82.81 96 ALA A C 1
ATOM 761 O O . ALA A 1 96 ? -20.852 -45.375 14.788 1.00 82.81 96 ALA A O 1
ATOM 762 N N . ILE A 1 97 ? -21.830 -47.209 15.639 1.00 85.31 97 ILE A N 1
ATOM 763 C CA . ILE A 1 97 ? -21.011 -48.145 14.853 1.00 85.31 97 ILE A CA 1
ATOM 764 C C . ILE A 1 97 ? -21.339 -48.036 13.365 1.00 85.31 97 ILE A C 1
ATOM 766 O O . ILE A 1 97 ? -20.427 -47.937 12.542 1.00 85.31 97 ILE A O 1
ATOM 770 N N . VAL A 1 98 ? -22.623 -47.989 13.005 1.00 88.12 98 VAL A N 1
ATOM 771 C CA . VAL A 1 98 ? -23.054 -47.797 11.613 1.00 88.12 98 VAL A CA 1
ATOM 772 C C . VAL A 1 98 ? -22.533 -46.468 11.057 1.00 88.12 98 VAL A C 1
ATOM 774 O O . VAL A 1 98 ? -22.071 -46.424 9.914 1.00 88.12 98 VAL A O 1
ATOM 777 N N . LEU A 1 99 ? -22.541 -45.394 11.850 1.00 89.56 99 LEU A N 1
ATOM 778 C CA . LEU A 1 99 ? -21.997 -44.092 11.457 1.00 89.56 99 LEU A CA 1
ATOM 779 C C . LEU A 1 99 ? -20.475 -44.148 11.239 1.00 89.56 99 LEU A C 1
ATOM 781 O O . LEU A 1 99 ? -19.969 -43.629 10.241 1.00 89.56 99 LEU A O 1
ATOM 785 N N . SER A 1 100 ? -19.746 -44.814 12.137 1.00 88.56 100 SER A N 1
ATOM 786 C CA . SER A 1 100 ? -18.299 -45.017 12.015 1.00 88.56 100 SER A CA 1
ATOM 787 C C . SER A 1 100 ? -17.946 -45.843 10.776 1.00 88.56 100 SER A C 1
ATOM 789 O O . SER A 1 100 ? -17.046 -45.473 10.019 1.00 88.56 100 SER A O 1
ATOM 791 N N . ILE A 1 101 ? -18.693 -46.917 10.498 1.00 90.44 101 ILE A N 1
ATOM 792 C CA . ILE A 1 101 ? -18.514 -47.739 9.293 1.00 90.44 101 ILE A CA 1
ATOM 793 C C . ILE A 1 101 ? -18.749 -46.898 8.037 1.00 90.44 101 ILE A C 1
ATOM 795 O O . ILE A 1 101 ? -17.912 -46.915 7.136 1.00 90.44 101 ILE A O 1
ATOM 799 N N . LYS A 1 102 ? -19.829 -46.105 7.987 1.00 92.31 102 LYS A N 1
ATOM 800 C CA . LYS A 1 102 ? -20.102 -45.196 6.859 1.00 92.31 102 LYS A CA 1
ATOM 801 C C . LYS A 1 102 ? -18.952 -44.215 6.629 1.00 92.31 102 LYS A C 1
ATOM 803 O O . LYS A 1 102 ? -18.455 -44.116 5.511 1.00 92.31 102 LYS A O 1
ATOM 808 N N . LYS A 1 103 ? -18.461 -43.565 7.689 1.00 92.19 103 LYS A N 1
ATOM 809 C CA . LYS A 1 103 ? -17.316 -42.643 7.610 1.00 92.19 103 LYS A CA 1
ATOM 810 C C . LYS A 1 103 ? -16.054 -43.336 7.085 1.00 92.19 103 LYS A C 1
ATOM 812 O O . LYS A 1 103 ? -15.342 -42.773 6.257 1.00 92.19 103 LYS A O 1
ATOM 817 N N . ASN A 1 104 ? -15.777 -44.556 7.541 1.00 90.38 104 ASN A N 1
ATOM 818 C CA . ASN A 1 104 ? -14.625 -45.331 7.079 1.00 90.38 104 ASN A CA 1
ATOM 819 C C . ASN A 1 104 ? -14.765 -45.775 5.614 1.00 90.38 104 ASN A C 1
ATOM 821 O O . ASN A 1 104 ? -13.780 -45.736 4.879 1.00 90.38 104 ASN A O 1
ATOM 825 N N . LEU A 1 105 ? -15.972 -46.132 5.163 1.00 92.81 105 LEU A N 1
ATOM 826 C CA . LEU A 1 105 ? -16.243 -46.441 3.756 1.00 92.81 105 LEU A CA 1
ATOM 827 C C . LEU A 1 105 ? -16.041 -45.212 2.862 1.00 92.81 105 LEU A C 1
ATOM 829 O O . LEU A 1 105 ? -15.352 -45.309 1.851 1.00 92.81 105 LEU A O 1
ATOM 833 N N . GLU A 1 106 ? -16.529 -44.040 3.272 1.00 93.19 106 GLU A N 1
ATOM 834 C CA . GLU A 1 106 ? -16.284 -42.787 2.544 1.00 93.19 106 GLU A CA 1
ATOM 835 C C . GLU A 1 106 ? -14.792 -42.443 2.462 1.00 93.19 106 GLU A C 1
ATOM 837 O O . GLU A 1 106 ? -14.304 -41.990 1.424 1.00 93.19 106 GLU A O 1
ATOM 842 N N . LEU A 1 107 ? -14.044 -42.647 3.552 1.00 92.94 107 LEU A N 1
ATOM 843 C CA . LEU A 1 107 ? -12.595 -42.449 3.563 1.00 92.94 107 LEU A CA 1
ATOM 844 C C . LEU A 1 107 ? -11.884 -43.445 2.644 1.00 92.94 107 LEU A C 1
ATOM 846 O O . LEU A 1 107 ? -11.013 -43.038 1.874 1.00 92.94 107 LEU A O 1
ATOM 850 N N . ARG A 1 108 ? -12.277 -44.723 2.673 1.00 94.69 108 ARG A N 1
ATOM 851 C CA . ARG A 1 108 ? -11.760 -45.754 1.764 1.00 94.69 108 ARG A CA 1
ATOM 852 C C . ARG A 1 108 ? -12.006 -45.367 0.310 1.00 94.69 108 ARG A C 1
ATOM 854 O O . ARG A 1 108 ? -11.085 -45.457 -0.496 1.00 94.69 108 ARG A O 1
ATOM 861 N N . ASP A 1 109 ? -13.205 -44.905 -0.023 1.00 94.06 109 ASP A N 1
ATOM 862 C CA . ASP A 1 109 ? -13.564 -44.543 -1.394 1.00 94.06 109 ASP A CA 1
ATOM 863 C C . ASP A 1 109 ? -12.781 -43.305 -1.863 1.00 94.06 109 ASP A C 1
ATOM 865 O O . ASP A 1 109 ? -12.238 -43.297 -2.970 1.00 94.06 109 ASP A O 1
ATOM 869 N N . LYS A 1 110 ? -12.592 -42.304 -0.988 1.00 93.62 110 LYS A N 1
ATOM 870 C CA . LYS A 1 110 ? -11.710 -41.147 -1.247 1.00 93.62 110 LYS A CA 1
ATOM 871 C C . LYS A 1 110 ? -10.257 -41.566 -1.482 1.00 93.62 110 LYS A C 1
ATOM 873 O O . LYS A 1 110 ? -9.615 -41.074 -2.413 1.00 93.62 110 LYS A O 1
ATOM 878 N N . LEU A 1 111 ? -9.728 -42.465 -0.652 1.00 92.94 111 LEU A N 1
ATOM 879 C CA . LEU A 1 111 ? -8.363 -42.975 -0.790 1.00 92.94 111 LEU A CA 1
ATOM 880 C C . LEU A 1 111 ? -8.203 -43.829 -2.051 1.00 92.94 111 LEU A C 1
ATOM 882 O O . LEU A 1 111 ? -7.198 -43.691 -2.742 1.00 92.94 111 LEU A O 1
ATOM 886 N N . SER A 1 112 ? -9.198 -44.649 -2.386 1.00 94.69 112 SER A N 1
ATOM 887 C CA . SER A 1 112 ? -9.227 -45.465 -3.604 1.00 94.69 112 SER A CA 1
ATOM 888 C C . SER A 1 112 ? -9.250 -44.597 -4.865 1.00 94.69 112 SER A C 1
ATOM 890 O O . SER A 1 112 ? -8.479 -44.833 -5.800 1.00 94.69 112 SER A O 1
ATOM 892 N N . LEU A 1 113 ? -10.044 -43.521 -4.865 1.00 94.56 113 LEU A N 1
ATOM 893 C CA . LEU A 1 113 ? -10.062 -42.539 -5.949 1.00 94.56 113 LEU A CA 1
ATOM 894 C C . LEU A 1 113 ? -8.703 -41.840 -6.090 1.00 94.56 113 LEU A C 1
ATOM 896 O O . LEU A 1 113 ? -8.159 -41.752 -7.191 1.00 94.56 113 LEU A O 1
ATOM 900 N N . ARG A 1 114 ? -8.116 -41.391 -4.972 1.00 93.06 114 ARG A N 1
ATOM 901 C CA . ARG A 1 114 ? -6.781 -40.773 -4.966 1.00 93.06 114 ARG A CA 1
ATOM 902 C C . ARG A 1 114 ? -5.710 -41.744 -5.463 1.00 93.06 114 ARG A C 1
ATOM 904 O O . ARG A 1 114 ? -4.857 -41.341 -6.248 1.00 93.06 114 ARG A O 1
ATOM 911 N N . ASN A 1 115 ? -5.759 -43.004 -5.037 1.00 93.81 115 ASN A N 1
ATOM 912 C CA . ASN A 1 115 ? -4.848 -44.048 -5.495 1.00 93.81 115 ASN A CA 1
ATOM 913 C C . ASN A 1 115 ? -4.999 -44.257 -7.007 1.00 93.81 115 ASN A C 1
ATOM 915 O O . ASN A 1 115 ? -4.017 -44.149 -7.728 1.00 93.81 115 ASN A O 1
ATOM 919 N N . SER A 1 116 ? -6.228 -44.393 -7.510 1.00 93.38 116 SER A N 1
ATOM 920 C CA . SER A 1 116 ? -6.505 -44.517 -8.949 1.00 93.38 116 SER A CA 1
ATOM 921 C C . SER A 1 116 ? -5.951 -43.336 -9.756 1.00 93.38 116 SER A C 1
ATOM 923 O O . SER A 1 116 ? -5.323 -43.531 -10.795 1.00 93.38 116 SER A O 1
ATOM 925 N N . MET A 1 117 ? -6.100 -42.104 -9.255 1.00 92.75 117 MET A N 1
ATOM 926 C CA . MET A 1 117 ? -5.511 -40.913 -9.881 1.00 92.75 117 MET A CA 1
ATOM 927 C C . MET A 1 117 ? -3.976 -40.932 -9.868 1.00 92.75 117 MET A C 1
ATOM 929 O O . MET A 1 117 ? -3.349 -40.523 -10.845 1.00 92.75 117 MET A O 1
ATOM 933 N N . LEU A 1 118 ? -3.356 -41.386 -8.776 1.00 93.56 118 LEU A N 1
ATOM 934 C CA . LEU A 1 118 ? -1.899 -41.510 -8.680 1.00 93.56 118 LEU A CA 1
ATOM 935 C C . LEU A 1 118 ? -1.368 -42.604 -9.611 1.00 93.56 118 LEU A C 1
ATOM 937 O O . LEU A 1 118 ? -0.382 -42.365 -10.299 1.00 93.56 118 LEU A O 1
ATOM 941 N N . GLN A 1 119 ? -2.050 -43.748 -9.697 1.00 92.75 119 GLN A N 1
ATOM 942 C CA . GLN A 1 119 ? -1.736 -44.827 -10.638 1.00 92.75 119 GLN A CA 1
ATOM 943 C C . GLN A 1 119 ? -1.858 -44.351 -12.088 1.00 92.75 119 GLN A C 1
ATOM 945 O O . GLN A 1 119 ? -0.972 -44.614 -12.899 1.00 92.75 119 GLN A O 1
ATOM 950 N N . TYR A 1 120 ? -2.898 -43.574 -12.410 1.00 91.69 120 TYR A N 1
ATOM 951 C CA . TYR A 1 120 ? -3.034 -42.940 -13.721 1.00 91.69 120 TYR A CA 1
ATOM 952 C C . TYR A 1 120 ? -1.853 -42.002 -14.019 1.00 91.69 120 TYR A C 1
ATOM 954 O O . TYR A 1 120 ? -1.205 -42.148 -15.056 1.00 91.69 120 TYR A O 1
ATOM 962 N N . LYS A 1 121 ? -1.503 -41.101 -13.089 1.00 92.25 121 LYS A N 1
ATOM 963 C CA . LYS A 1 121 ? -0.344 -40.198 -13.233 1.00 92.25 121 LYS A CA 1
ATOM 964 C C . LYS A 1 121 ? 0.976 -40.956 -13.393 1.00 92.25 121 LYS A C 1
ATOM 966 O O . LYS A 1 121 ? 1.787 -40.575 -14.231 1.00 92.25 121 LYS A O 1
ATOM 971 N N . LEU A 1 122 ? 1.178 -42.028 -12.627 1.00 89.25 122 LEU A N 1
ATOM 972 C CA . LEU A 1 122 ? 2.334 -42.919 -12.754 1.00 89.25 122 LEU A CA 1
ATOM 973 C C . LEU A 1 122 ? 2.372 -43.568 -14.138 1.00 89.25 122 LEU A C 1
ATOM 975 O O . LEU A 1 122 ? 3.416 -43.561 -14.783 1.00 89.25 122 LEU A O 1
ATOM 979 N N . SER A 1 123 ? 1.238 -44.075 -14.628 1.00 86.69 123 SER A N 1
ATOM 980 C CA . SER A 1 123 ? 1.160 -44.690 -15.955 1.00 86.69 123 SER A CA 1
ATOM 981 C C . SER A 1 123 ? 1.512 -43.702 -17.072 1.00 86.69 123 SER A C 1
ATOM 983 O O . SER A 1 123 ? 2.282 -44.044 -17.966 1.00 86.69 123 SER A O 1
ATOM 985 N N . GLU A 1 124 ? 1.032 -42.458 -16.990 1.00 85.12 124 GLU A N 1
ATOM 986 C CA . GLU A 1 124 ? 1.367 -41.394 -17.941 1.00 85.12 124 GLU A CA 1
ATOM 987 C C . GLU A 1 124 ? 2.847 -41.000 -17.850 1.00 85.12 124 GLU A C 1
ATOM 989 O O . GLU A 1 124 ? 3.511 -40.849 -18.877 1.00 85.12 124 GLU A O 1
ATOM 994 N N . TYR A 1 125 ? 3.399 -40.916 -16.634 1.00 83.50 125 TYR A N 1
ATOM 995 C CA . TYR A 1 125 ? 4.826 -40.677 -16.422 1.00 83.50 125 TYR A CA 1
ATOM 996 C C . TYR A 1 125 ? 5.685 -41.780 -17.051 1.00 83.50 125 TYR A C 1
ATOM 998 O O . TYR A 1 125 ? 6.607 -41.478 -17.804 1.00 83.50 125 TYR A O 1
ATOM 1006 N N . PHE A 1 126 ? 5.365 -43.057 -16.817 1.00 80.75 126 PHE A N 1
ATOM 1007 C CA . PHE A 1 126 ? 6.118 -44.176 -17.391 1.00 80.75 126 PHE A CA 1
ATOM 1008 C C . PHE A 1 126 ? 5.948 -44.297 -18.911 1.00 80.75 126 PHE A C 1
ATOM 1010 O O . PHE A 1 126 ? 6.916 -44.631 -19.595 1.00 80.75 126 PHE A O 1
ATOM 1017 N N . LYS A 1 127 ? 4.770 -43.983 -19.470 1.00 79.75 127 LYS A N 1
ATOM 1018 C CA . LYS A 1 127 ? 4.584 -43.888 -20.932 1.00 79.75 127 LYS A CA 1
ATOM 1019 C C . LYS A 1 127 ? 5.492 -42.818 -21.538 1.00 79.75 127 LYS A C 1
ATOM 1021 O O . LYS A 1 127 ? 6.149 -43.084 -22.540 1.00 79.75 127 LYS A O 1
ATOM 1026 N N . LYS A 1 128 ? 5.564 -41.641 -20.907 1.00 74.50 128 LYS A N 1
ATOM 1027 C CA . LYS A 1 128 ? 6.408 -40.520 -21.346 1.00 74.50 128 LYS A CA 1
ATOM 1028 C C . LYS A 1 128 ? 7.903 -40.782 -21.121 1.00 74.50 128 LYS A C 1
ATOM 1030 O O . LYS A 1 128 ? 8.725 -40.370 -21.931 1.00 74.50 128 LYS A O 1
ATOM 1035 N N . LYS A 1 129 ? 8.260 -41.525 -20.070 1.00 64.88 129 LYS A N 1
ATOM 1036 C CA . LYS A 1 129 ? 9.641 -41.947 -19.799 1.00 64.88 129 LYS A CA 1
ATOM 1037 C C . LYS A 1 129 ? 10.130 -43.014 -20.786 1.00 64.88 129 LYS A C 1
ATOM 1039 O O . LYS A 1 129 ? 11.254 -42.910 -21.254 1.00 64.88 129 LYS A O 1
ATOM 1044 N N . ARG A 1 130 ? 9.287 -43.971 -21.207 1.00 59.44 130 ARG A N 1
ATOM 1045 C CA . ARG A 1 130 ? 9.663 -44.972 -22.235 1.00 59.44 130 ARG A CA 1
ATOM 1046 C C . ARG A 1 130 ? 10.033 -44.355 -23.587 1.00 59.44 130 ARG A C 1
ATOM 1048 O O . ARG A 1 130 ? 10.794 -44.968 -24.327 1.00 59.44 130 ARG A O 1
ATOM 1055 N N . THR A 1 131 ? 9.509 -43.175 -23.923 1.00 57.03 131 THR A N 1
ATOM 1056 C CA . THR A 1 131 ? 9.925 -42.447 -25.134 1.00 57.03 131 THR A CA 1
ATOM 1057 C C . THR A 1 131 ? 11.262 -41.715 -24.972 1.00 57.03 131 THR A C 1
ATOM 1059 O O . THR A 1 131 ? 11.913 -41.447 -25.976 1.00 57.03 131 THR A O 1
ATOM 1062 N N . ASP A 1 132 ? 11.693 -41.444 -23.735 1.00 51.19 132 ASP A N 1
ATOM 1063 C CA . ASP A 1 132 ? 12.917 -40.696 -23.395 1.00 51.19 132 ASP A CA 1
ATOM 1064 C C . ASP A 1 132 ? 14.106 -41.622 -23.034 1.00 51.19 132 ASP A C 1
ATOM 1066 O O . ASP A 1 132 ? 15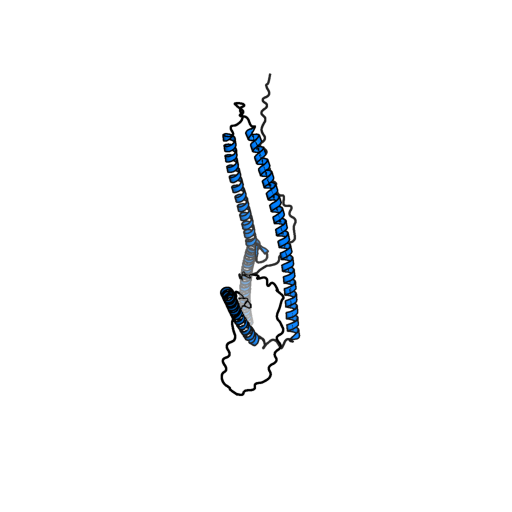.258 -41.310 -23.326 1.00 51.19 132 ASP A O 1
ATOM 1070 N N . ASP A 1 133 ? 13.833 -42.827 -22.512 1.00 50.25 133 ASP A N 1
ATOM 1071 C CA . ASP A 1 133 ? 14.832 -43.860 -22.150 1.00 50.25 133 ASP A CA 1
ATOM 1072 C C . ASP A 1 133 ? 15.655 -44.386 -23.346 1.00 50.25 133 ASP A C 1
ATOM 1074 O O . ASP A 1 133 ? 16.642 -45.089 -23.159 1.00 50.25 133 ASP A O 1
ATOM 1078 N N . THR A 1 134 ? 15.305 -44.044 -24.593 1.00 55.50 134 THR A N 1
ATOM 1079 C CA . THR A 1 134 ? 16.162 -44.373 -25.751 1.00 55.50 134 THR A CA 1
ATOM 1080 C C . THR A 1 134 ? 17.393 -43.465 -25.872 1.00 55.50 134 THR A C 1
ATOM 1082 O O . THR A 1 134 ? 18.243 -43.720 -26.726 1.00 55.50 134 THR A O 1
ATOM 1085 N N . ARG A 1 135 ? 17.517 -42.420 -25.036 1.00 56.91 135 ARG A N 1
ATOM 1086 C CA . ARG A 1 135 ? 18.627 -41.449 -25.083 1.00 56.91 135 ARG A CA 1
ATOM 1087 C C . ARG A 1 135 ? 19.497 -41.378 -23.827 1.00 56.91 135 ARG A C 1
ATOM 1089 O O . ARG A 1 135 ? 20.630 -40.923 -23.940 1.00 56.91 135 ARG A O 1
ATOM 1096 N N . ASP A 1 136 ? 19.030 -41.865 -22.682 1.00 52.97 136 ASP A N 1
ATOM 1097 C CA . ASP A 1 136 ? 19.794 -41.873 -21.432 1.00 52.97 136 ASP A CA 1
ATOM 1098 C C . ASP A 1 136 ? 20.121 -43.320 -21.040 1.00 52.97 136 ASP A C 1
ATOM 1100 O O . ASP A 1 136 ? 19.249 -44.072 -20.615 1.00 52.97 136 ASP A O 1
ATOM 1104 N N . GLY A 1 137 ? 21.387 -43.723 -21.196 1.00 57.06 137 GLY A N 1
ATOM 1105 C CA . GLY A 1 137 ? 21.869 -45.023 -20.719 1.00 57.06 137 GLY A CA 1
ATOM 1106 C C . GLY A 1 137 ? 21.571 -45.216 -19.228 1.00 57.06 137 GLY A C 1
ATOM 1107 O O . GLY A 1 137 ? 21.562 -44.241 -18.477 1.00 57.06 137 GLY A O 1
ATOM 1108 N N . GLU A 1 138 ? 21.314 -46.464 -18.820 1.00 54.44 138 GLU A N 1
ATOM 1109 C CA . GLU A 1 138 ? 20.954 -46.879 -17.456 1.00 54.44 138 GLU A CA 1
ATOM 1110 C C . GLU A 1 138 ? 21.790 -46.153 -16.387 1.00 54.44 138 GLU A C 1
ATOM 1112 O O . GLU A 1 138 ? 22.906 -46.550 -16.045 1.00 54.44 138 GLU A O 1
ATOM 1117 N N . LYS A 1 139 ? 21.252 -45.057 -15.841 1.00 61.19 139 LYS A N 1
ATOM 1118 C CA . LYS A 1 139 ? 21.817 -44.409 -14.656 1.00 61.19 139 LYS A CA 1
ATOM 1119 C C . LYS A 1 139 ? 21.696 -45.409 -13.511 1.00 61.19 139 LYS A C 1
ATOM 1121 O O . LYS A 1 139 ? 20.604 -45.907 -13.242 1.00 61.19 139 LYS A O 1
ATOM 1126 N N . SER A 1 140 ? 22.827 -45.720 -12.877 1.00 68.00 140 SER A N 1
ATOM 1127 C CA . SER A 1 140 ? 22.910 -46.686 -11.778 1.00 68.00 140 SER A CA 1
ATOM 1128 C C . SER A 1 140 ? 21.814 -46.420 -10.743 1.00 68.00 140 SER A C 1
ATOM 1130 O O . SER A 1 140 ? 21.627 -45.278 -10.320 1.00 68.00 140 SER A O 1
ATOM 1132 N N . VAL A 1 141 ? 21.110 -47.471 -10.310 1.00 65.88 141 VAL A N 1
ATOM 1133 C CA . VAL A 1 141 ? 20.059 -47.399 -9.276 1.00 65.88 141 VAL A CA 1
ATOM 1134 C C . VAL A 1 141 ? 20.565 -46.664 -8.027 1.00 65.88 141 VAL A C 1
ATOM 1136 O O . VAL A 1 141 ? 19.837 -45.867 -7.444 1.00 65.88 141 VAL A O 1
ATOM 1139 N N . SER A 1 142 ? 21.851 -46.826 -7.705 1.00 72.38 142 SER A N 1
ATOM 1140 C CA . SER A 1 142 ? 22.523 -46.132 -6.604 1.00 72.38 142 SER A CA 1
ATOM 1141 C C . SER A 1 142 ? 22.609 -44.604 -6.790 1.00 72.38 142 SER A C 1
ATOM 1143 O O . SER A 1 142 ? 22.416 -43.875 -5.821 1.00 72.38 142 SER A O 1
ATOM 1145 N N . ASP A 1 143 ? 22.821 -44.096 -8.013 1.00 80.50 143 ASP A N 1
ATOM 1146 C CA . ASP A 1 143 ? 22.818 -42.647 -8.305 1.00 80.50 143 ASP A CA 1
ATOM 1147 C C . ASP A 1 143 ? 21.397 -42.071 -8.178 1.00 80.50 143 ASP A C 1
ATOM 1149 O O . ASP A 1 143 ? 21.189 -40.984 -7.635 1.00 80.50 143 ASP A O 1
ATOM 1153 N N . GLN A 1 144 ? 20.385 -42.830 -8.606 1.00 80.00 144 GLN A N 1
ATOM 1154 C CA . GLN A 1 144 ? 18.987 -42.424 -8.464 1.00 80.00 144 GLN A CA 1
ATOM 1155 C C . GLN A 1 144 ? 18.534 -42.398 -6.994 1.00 80.00 144 GLN A C 1
ATOM 1157 O O . GLN A 1 144 ? 17.850 -41.456 -6.581 1.00 80.00 144 GLN A O 1
ATOM 1162 N N . GLU A 1 145 ? 18.929 -43.397 -6.202 1.00 84.88 145 GLU A N 1
ATOM 1163 C CA . GLU A 1 145 ? 18.682 -43.451 -4.756 1.00 84.88 145 GLU A CA 1
ATOM 1164 C C . GLU A 1 145 ? 19.387 -42.308 -4.020 1.00 84.88 145 GLU A C 1
ATOM 1166 O O . GLU A 1 145 ? 18.769 -41.645 -3.186 1.00 84.88 145 GLU A O 1
ATOM 1171 N N . GLN A 1 146 ? 20.639 -42.005 -4.373 1.00 89.44 146 GLN A N 1
ATOM 1172 C CA . GLN A 1 146 ? 21.394 -40.906 -3.771 1.00 89.44 146 GLN A CA 1
ATOM 1173 C C . GLN A 1 146 ? 20.776 -39.536 -4.092 1.00 89.44 146 GLN A C 1
ATOM 1175 O O . GLN A 1 146 ? 20.624 -38.702 -3.199 1.00 89.44 146 GLN A O 1
ATOM 1180 N N . ARG A 1 147 ? 20.346 -39.297 -5.338 1.00 87.00 147 ARG A N 1
ATOM 1181 C CA . ARG A 1 147 ? 19.632 -38.060 -5.715 1.00 87.00 147 ARG A CA 1
ATOM 1182 C C . ARG A 1 147 ? 18.305 -37.915 -4.983 1.00 87.00 147 ARG A C 1
ATOM 1184 O O . ARG A 1 147 ? 17.967 -36.816 -4.546 1.00 87.00 147 ARG A O 1
ATOM 1191 N N . TYR A 1 148 ? 17.560 -39.009 -4.848 1.00 89.75 148 TYR A N 1
ATOM 1192 C CA . TYR A 1 148 ? 16.315 -39.018 -4.090 1.00 89.75 148 TYR A CA 1
ATOM 1193 C C . TYR A 1 148 ? 16.567 -38.711 -2.609 1.00 89.75 148 TYR A C 1
ATOM 1195 O O . TYR A 1 148 ? 15.886 -37.856 -2.047 1.00 89.75 148 TYR A O 1
ATOM 1203 N N . ALA A 1 149 ? 17.577 -39.337 -1.999 1.00 93.12 149 ALA A N 1
ATOM 1204 C CA . ALA A 1 149 ? 17.967 -39.081 -0.615 1.00 93.12 149 ALA A CA 1
ATOM 1205 C C . ALA A 1 149 ? 18.372 -37.614 -0.395 1.00 93.12 149 ALA A C 1
ATOM 1207 O O . ALA A 1 149 ? 17.881 -36.982 0.539 1.00 93.12 149 ALA A O 1
ATOM 1208 N N . ASN A 1 150 ? 19.179 -37.045 -1.296 1.00 92.62 150 ASN A N 1
ATOM 1209 C CA . ASN A 1 150 ? 19.559 -35.632 -1.249 1.00 92.62 150 ASN A CA 1
ATOM 1210 C C . ASN A 1 150 ? 18.333 -34.717 -1.371 1.00 92.62 150 ASN A C 1
ATOM 1212 O O . ASN A 1 150 ? 18.173 -33.801 -0.571 1.00 92.62 150 ASN A O 1
ATOM 1216 N N . CYS A 1 151 ? 17.428 -34.996 -2.315 1.00 94.25 151 CYS A N 1
ATOM 1217 C CA . CYS A 1 151 ? 16.191 -34.233 -2.482 1.00 94.25 151 CYS A CA 1
ATOM 1218 C C . CYS A 1 151 ? 15.303 -34.299 -1.231 1.00 94.25 151 CYS A C 1
ATOM 1220 O O . CYS A 1 151 ? 14.775 -33.277 -0.796 1.00 94.25 151 CYS A O 1
ATOM 1222 N N . MET A 1 152 ? 15.181 -35.474 -0.610 1.00 95.06 152 MET A N 1
ATOM 1223 C CA . MET A 1 152 ? 14.443 -35.638 0.644 1.00 95.06 152 MET A CA 1
ATOM 1224 C C . MET A 1 152 ? 15.109 -34.901 1.813 1.00 95.06 152 MET A C 1
ATOM 1226 O O . MET A 1 152 ? 14.395 -34.320 2.631 1.00 95.06 152 MET A O 1
ATOM 1230 N N . SER A 1 153 ? 16.446 -34.865 1.882 1.00 95.25 153 SER A N 1
ATOM 1231 C CA . SER A 1 153 ? 17.171 -34.053 2.874 1.00 95.25 153 SER A CA 1
ATOM 1232 C C . SER A 1 153 ? 16.894 -32.567 2.677 1.00 95.25 153 SER A C 1
ATOM 1234 O O . SER A 1 153 ? 16.422 -31.917 3.604 1.00 95.25 153 SER A O 1
ATOM 1236 N N . SER A 1 154 ? 17.064 -32.052 1.456 1.00 95.44 154 SER A N 1
ATOM 1237 C CA . SER A 1 154 ? 16.809 -30.642 1.144 1.00 95.44 154 SER A CA 1
ATOM 1238 C C . SER A 1 154 ? 15.352 -30.241 1.397 1.00 95.44 154 SER A C 1
ATOM 1240 O O . SER A 1 154 ? 15.087 -29.147 1.885 1.00 95.44 154 SER A O 1
ATOM 1242 N N . LEU A 1 155 ? 14.386 -31.125 1.119 1.00 96.38 155 LEU A N 1
ATOM 1243 C CA . LEU A 1 155 ? 12.979 -30.888 1.458 1.00 96.38 155 LEU A CA 1
ATOM 1244 C C . LEU A 1 155 ? 12.749 -30.825 2.969 1.00 96.38 155 LEU A C 1
ATOM 1246 O O . LEU A 1 155 ? 11.971 -29.991 3.433 1.00 96.38 155 LEU A O 1
ATOM 1250 N N . ASN A 1 156 ? 13.399 -31.699 3.739 1.00 95.94 156 ASN A N 1
ATOM 1251 C CA . ASN A 1 156 ? 13.313 -31.667 5.195 1.00 95.94 156 ASN A CA 1
ATOM 1252 C C . ASN A 1 156 ? 13.966 -30.407 5.766 1.00 95.94 156 ASN A C 1
ATOM 1254 O O . ASN A 1 156 ? 13.343 -29.752 6.597 1.00 95.94 156 ASN A O 1
ATOM 1258 N N . GLU A 1 157 ? 15.151 -30.032 5.288 1.00 96.44 157 GLU A N 1
ATOM 1259 C CA . GLU A 1 157 ? 15.833 -28.782 5.643 1.00 96.44 157 GLU A CA 1
ATOM 1260 C C . GLU A 1 157 ? 14.922 -27.582 5.370 1.00 96.44 157 GLU A C 1
ATOM 1262 O O . GLU A 1 157 ? 14.559 -26.866 6.305 1.00 96.44 157 GLU A O 1
ATOM 1267 N N . LEU A 1 158 ? 14.406 -27.452 4.145 1.00 96.50 158 LEU A N 1
ATOM 1268 C CA . LEU A 1 158 ? 13.507 -26.358 3.776 1.00 96.50 158 LEU A CA 1
ATOM 1269 C C . LEU A 1 158 ? 12.226 -26.346 4.623 1.00 96.50 158 LEU A C 1
ATOM 1271 O O . LEU A 1 158 ? 11.732 -25.287 5.012 1.00 96.50 158 LEU A O 1
ATOM 1275 N N . ARG A 1 159 ? 11.686 -27.521 4.964 1.00 97.00 159 ARG A N 1
ATOM 1276 C CA . ARG A 1 159 ? 10.525 -27.633 5.856 1.00 97.00 159 ARG A CA 1
ATOM 1277 C C . ARG A 1 159 ? 10.859 -27.193 7.279 1.00 97.00 159 ARG A C 1
ATOM 1279 O O . ARG A 1 159 ? 10.031 -26.542 7.917 1.00 97.00 159 ARG A O 1
ATOM 1286 N N . THR A 1 160 ? 12.031 -27.555 7.795 1.00 97.00 160 THR A N 1
ATOM 1287 C CA . THR A 1 160 ? 12.475 -27.124 9.127 1.00 97.00 160 THR A CA 1
ATOM 1288 C C . THR A 1 160 ? 12.731 -25.624 9.175 1.00 97.00 160 THR A C 1
ATOM 1290 O O . THR A 1 160 ? 12.290 -24.978 10.125 1.00 97.00 160 THR A O 1
ATOM 1293 N N . GLU A 1 161 ? 13.333 -25.053 8.133 1.00 96.75 161 GLU A N 1
ATOM 1294 C CA . GLU A 1 161 ? 13.526 -23.611 7.991 1.00 96.75 161 GLU A CA 1
ATOM 1295 C C . GLU A 1 161 ? 12.186 -22.882 7.923 1.00 96.75 161 GLU A C 1
ATOM 1297 O O . GLU A 1 161 ? 11.946 -21.965 8.707 1.00 96.75 161 GLU A O 1
ATOM 1302 N N . TYR A 1 162 ? 11.268 -23.342 7.069 1.00 96.62 162 TYR A N 1
ATOM 1303 C CA . TYR A 1 162 ? 9.920 -22.787 6.972 1.00 96.62 162 TYR A CA 1
ATOM 1304 C C . TYR A 1 162 ? 9.193 -22.821 8.319 1.00 96.62 162 TYR A C 1
ATOM 1306 O O . TYR A 1 162 ? 8.617 -21.820 8.742 1.00 96.62 162 TYR A O 1
ATOM 1314 N N . ASN A 1 163 ? 9.240 -23.955 9.023 1.00 97.00 163 ASN A N 1
ATOM 1315 C CA . ASN A 1 163 ? 8.627 -24.082 10.341 1.00 97.00 163 ASN A CA 1
ATOM 1316 C C . ASN A 1 163 ? 9.281 -23.147 11.364 1.00 97.00 163 ASN A C 1
ATOM 1318 O O . ASN A 1 163 ? 8.567 -22.512 12.136 1.00 97.00 163 ASN A O 1
ATOM 1322 N N . SER A 1 164 ? 10.609 -23.029 11.352 1.00 97.31 164 SER A N 1
ATOM 1323 C CA . SER A 1 164 ? 11.355 -22.118 12.226 1.00 97.31 164 SER A CA 1
ATOM 1324 C C . SER A 1 164 ? 10.948 -20.660 11.988 1.00 97.31 164 SER A C 1
ATOM 1326 O O . SER A 1 164 ? 10.565 -19.960 12.928 1.00 97.31 164 SER A O 1
ATOM 1328 N N . ILE A 1 165 ? 10.916 -20.229 10.723 1.00 97.06 165 ILE A N 1
ATOM 1329 C CA . ILE A 1 165 ? 10.477 -18.888 10.316 1.00 97.06 165 ILE A CA 1
ATOM 1330 C C . ILE A 1 165 ? 9.016 -18.658 10.711 1.00 97.06 165 ILE A C 1
ATOM 1332 O O . ILE A 1 165 ? 8.678 -17.608 11.253 1.00 97.06 165 ILE A O 1
ATOM 1336 N N . ASN A 1 166 ? 8.139 -19.636 10.488 1.00 96.81 166 ASN A N 1
ATOM 1337 C CA . ASN A 1 166 ? 6.728 -19.520 10.837 1.00 96.81 166 ASN A CA 1
ATOM 1338 C C . ASN A 1 166 ? 6.522 -19.393 12.355 1.00 96.81 166 ASN A C 1
ATOM 1340 O O . ASN A 1 166 ? 5.745 -18.550 12.796 1.00 96.81 166 ASN A O 1
ATOM 1344 N N . ILE A 1 167 ? 7.245 -20.173 13.165 1.00 97.50 167 ILE A N 1
ATOM 1345 C CA . ILE A 1 167 ? 7.210 -20.067 14.632 1.00 97.50 167 ILE A CA 1
ATOM 1346 C C . ILE A 1 167 ? 7.723 -18.695 15.083 1.00 97.50 167 ILE A C 1
ATOM 1348 O O . ILE A 1 167 ? 7.089 -18.057 15.925 1.00 97.50 167 ILE A O 1
ATOM 1352 N N . ALA A 1 168 ? 8.827 -18.213 14.507 1.00 96.88 168 ALA A N 1
ATOM 1353 C CA . ALA A 1 168 ? 9.358 -16.885 14.805 1.00 96.88 168 ALA A CA 1
ATOM 1354 C C . ALA A 1 168 ? 8.346 -15.782 14.453 1.00 96.88 168 ALA A C 1
ATOM 1356 O O . ALA A 1 168 ? 8.048 -14.928 15.287 1.00 96.88 168 ALA A O 1
ATOM 1357 N N . ASN A 1 169 ? 7.737 -15.847 13.266 1.00 96.75 169 ASN A N 1
ATOM 1358 C CA . ASN A 1 169 ? 6.706 -14.906 12.829 1.00 96.75 169 ASN A CA 1
ATOM 1359 C C . ASN A 1 169 ? 5.472 -14.944 13.734 1.00 96.75 169 ASN A C 1
ATOM 1361 O O . ASN A 1 169 ? 4.974 -13.892 14.128 1.00 96.75 169 ASN A O 1
ATOM 1365 N N . GLN A 1 170 ? 4.995 -16.132 14.110 1.00 96.75 170 GLN A N 1
ATOM 1366 C CA . GLN A 1 170 ? 3.881 -16.288 15.051 1.00 96.75 170 GLN A CA 1
ATOM 1367 C C . GLN A 1 170 ? 4.205 -15.673 16.413 1.00 96.75 170 GLN A C 1
ATOM 1369 O O . GLN A 1 170 ? 3.368 -14.975 16.988 1.00 96.75 170 GLN A O 1
ATOM 1374 N N . LYS A 1 171 ? 5.433 -15.874 16.906 1.00 97.00 171 LYS A N 1
ATOM 1375 C CA . LYS A 1 171 ? 5.901 -15.261 18.150 1.00 97.00 171 LYS A CA 1
ATOM 1376 C C . LYS A 1 171 ? 5.900 -13.736 18.049 1.00 97.00 171 LYS A C 1
ATOM 1378 O O . LYS A 1 171 ? 5.307 -13.086 18.906 1.00 97.00 171 LYS A O 1
ATOM 1383 N N . PHE A 1 172 ? 6.470 -13.167 16.984 1.00 96.81 172 PHE A N 1
ATOM 1384 C CA . PHE A 1 172 ? 6.450 -11.719 16.764 1.00 96.81 172 PHE A CA 1
ATOM 1385 C C . PHE A 1 172 ? 5.022 -11.180 16.677 1.00 96.81 172 PHE A C 1
ATOM 1387 O O . PHE A 1 172 ? 4.692 -10.207 17.349 1.00 96.81 172 PHE A O 1
ATOM 1394 N N . ILE A 1 173 ? 4.142 -11.833 15.916 1.00 96.88 173 ILE A N 1
ATOM 1395 C CA . ILE A 1 173 ? 2.729 -11.446 15.826 1.00 96.88 173 ILE A CA 1
ATOM 1396 C C . ILE A 1 173 ? 2.079 -11.451 17.214 1.00 96.88 173 ILE A C 1
ATOM 1398 O O . ILE A 1 173 ? 1.366 -10.505 17.543 1.00 96.88 173 ILE A O 1
ATOM 1402 N N . GLY A 1 174 ? 2.325 -12.480 18.027 1.00 97.25 174 GLY A N 1
ATOM 1403 C CA . GLY A 1 174 ? 1.829 -12.561 19.400 1.00 97.25 174 GLY A CA 1
ATOM 1404 C C . GLY A 1 174 ? 2.330 -11.412 20.276 1.00 97.25 174 GLY A C 1
ATOM 1405 O O . GLY A 1 174 ? 1.528 -10.733 20.914 1.00 97.25 174 GLY A O 1
ATOM 1406 N N . GLU A 1 175 ? 3.633 -11.136 20.252 1.00 96.88 175 GLU A N 1
ATOM 1407 C CA . GLU A 1 175 ? 4.245 -10.042 21.016 1.00 96.88 175 GLU A CA 1
ATOM 1408 C C . GLU A 1 175 ? 3.699 -8.666 20.609 1.00 96.88 175 GLU A C 1
ATOM 1410 O O . GLU A 1 175 ? 3.359 -7.851 21.468 1.00 96.88 175 GLU A O 1
ATOM 1415 N N . TYR A 1 176 ? 3.582 -8.393 19.306 1.00 96.44 176 TYR A N 1
ATOM 1416 C CA . TYR A 1 176 ? 3.041 -7.123 18.816 1.00 96.44 176 TYR A CA 1
ATOM 1417 C C . TYR A 1 176 ? 1.541 -6.982 19.087 1.00 96.44 176 TYR A C 1
ATOM 1419 O O . TYR A 1 176 ? 1.092 -5.874 19.378 1.00 96.44 176 TYR A O 1
ATOM 1427 N N . LYS A 1 177 ? 0.772 -8.077 19.044 1.00 97.12 177 LYS A N 1
ATOM 1428 C CA . LYS A 1 177 ? -0.636 -8.076 19.467 1.00 97.12 177 LYS A CA 1
ATOM 1429 C C . LYS A 1 177 ? -0.771 -7.751 20.950 1.00 97.12 177 LYS A C 1
ATOM 1431 O O . LYS A 1 177 ? -1.551 -6.868 21.280 1.00 97.12 177 LYS A O 1
ATOM 1436 N N . GLY A 1 178 ? 0.031 -8.386 21.806 1.00 97.75 178 GLY A N 1
ATOM 1437 C CA . GLY A 1 178 ? 0.030 -8.105 23.243 1.00 97.75 178 GLY A CA 1
ATOM 1438 C C . GLY A 1 178 ? 0.389 -6.650 23.548 1.00 97.75 178 GLY A C 1
ATOM 1439 O O . GLY A 1 178 ? -0.328 -5.980 24.281 1.00 97.75 178 GLY A O 1
ATOM 1440 N N . LYS A 1 179 ? 1.434 -6.111 22.903 1.00 97.12 179 LYS A N 1
ATOM 1441 C CA . LYS A 1 179 ? 1.793 -4.685 23.032 1.00 97.12 179 LYS A CA 1
ATOM 1442 C C . LYS A 1 179 ? 0.685 -3.753 22.544 1.00 97.12 179 LYS A C 1
ATOM 1444 O O . LYS A 1 179 ? 0.502 -2.678 23.103 1.00 97.12 179 LYS A O 1
ATOM 1449 N N . LEU A 1 180 ? -0.015 -4.117 21.470 1.00 97.06 180 LEU A N 1
ATOM 1450 C CA . LEU A 1 180 ? -1.118 -3.315 20.948 1.00 97.06 180 LEU A CA 1
ATOM 1451 C C . LEU A 1 180 ? -2.299 -3.305 21.920 1.00 97.06 180 LEU A C 1
ATOM 1453 O O . LEU A 1 180 ? -2.868 -2.241 22.139 1.00 97.06 180 LEU A O 1
ATOM 1457 N N . GLU A 1 181 ? -2.639 -4.456 22.498 1.00 97.25 181 GLU A N 1
ATOM 1458 C CA . GLU A 1 181 ? -3.704 -4.599 23.495 1.00 97.25 181 GLU A CA 1
ATOM 1459 C C . GLU A 1 181 ? -3.384 -3.809 24.768 1.00 97.25 181 GLU A C 1
ATOM 1461 O O . GLU A 1 181 ? -4.176 -2.964 25.168 1.00 97.25 181 GLU A O 1
ATOM 1466 N N . GLU A 1 182 ? -2.168 -3.944 25.304 1.00 97.38 182 GLU A N 1
ATOM 1467 C CA . GLU A 1 182 ? -1.699 -3.155 26.452 1.00 97.38 182 GLU A CA 1
ATOM 1468 C C . GLU A 1 182 ? -1.813 -1.644 26.190 1.00 97.38 182 GLU A C 1
ATOM 1470 O O . GLU A 1 182 ? -2.339 -0.889 27.008 1.00 97.38 182 GLU A O 1
ATOM 1475 N N . ARG A 1 183 ? -1.361 -1.177 25.019 1.00 97.06 183 ARG A N 1
ATOM 1476 C CA . ARG A 1 183 ? -1.460 0.245 24.658 1.00 97.06 183 ARG A CA 1
ATOM 1477 C C . ARG A 1 183 ? -2.896 0.697 24.446 1.00 97.06 183 ARG A C 1
ATOM 1479 O O . ARG A 1 183 ? -3.200 1.851 24.742 1.00 97.06 183 ARG A O 1
ATOM 1486 N N . LEU A 1 184 ? -3.760 -0.168 23.925 1.00 96.62 184 LEU A N 1
ATOM 1487 C CA . LEU A 1 184 ? -5.177 0.133 23.778 1.00 96.62 184 LEU A CA 1
ATOM 1488 C C . LEU A 1 184 ? -5.813 0.319 25.158 1.00 96.62 184 LEU A C 1
ATOM 1490 O O . LEU A 1 184 ? -6.445 1.350 25.376 1.00 96.62 184 LEU A O 1
ATOM 1494 N N . ASP A 1 185 ? -5.556 -0.602 26.085 1.00 97.31 185 ASP A N 1
ATOM 1495 C CA . ASP A 1 185 ? -6.064 -0.557 27.458 1.00 97.31 185 ASP A CA 1
ATOM 1496 C C . ASP A 1 185 ? -5.567 0.686 28.213 1.00 97.31 185 ASP A C 1
ATOM 1498 O O . ASP A 1 185 ? -6.341 1.386 28.875 1.00 97.31 185 ASP A O 1
ATOM 1502 N N . GLU A 1 186 ? -4.285 1.034 28.075 1.00 97.44 186 GLU A N 1
ATOM 1503 C CA . GLU A 1 186 ? -3.735 2.283 28.619 1.00 97.44 186 GLU A CA 1
ATOM 1504 C C . GLU A 1 186 ? -4.432 3.529 28.050 1.00 97.44 186 GLU A C 1
ATOM 1506 O O . GLU A 1 186 ? -4.662 4.506 28.765 1.00 97.44 186 GLU A O 1
ATOM 1511 N N . VAL A 1 187 ? -4.732 3.541 26.749 1.00 96.62 187 VAL A N 1
ATOM 1512 C CA . VAL A 1 187 ? -5.401 4.679 26.105 1.00 96.62 187 VAL A CA 1
ATOM 1513 C C . VAL A 1 187 ? -6.857 4.766 26.546 1.00 96.62 187 VAL A C 1
ATOM 1515 O O . VAL A 1 187 ? -7.326 5.868 26.829 1.00 96.62 187 VAL A O 1
ATOM 1518 N N . THR A 1 188 ? -7.569 3.643 26.645 1.00 95.62 188 THR A N 1
ATOM 1519 C CA . THR A 1 188 ? -8.969 3.627 27.087 1.00 95.62 188 THR A CA 1
ATOM 1520 C C . THR A 1 188 ? -9.101 4.045 28.544 1.00 95.62 188 THR A C 1
ATOM 1522 O O . THR A 1 188 ? -9.933 4.891 28.856 1.00 95.62 188 THR A O 1
ATOM 1525 N N . THR A 1 189 ? -8.236 3.536 29.424 1.00 97.00 189 THR A N 1
ATOM 1526 C CA . THR A 1 189 ? -8.227 3.915 30.848 1.00 97.00 189 THR A CA 1
ATOM 1527 C C . THR A 1 189 ? -7.958 5.406 31.029 1.00 97.00 189 THR A C 1
ATOM 1529 O O . THR A 1 189 ? -8.748 6.094 31.675 1.00 97.00 189 THR A O 1
ATOM 1532 N N . LYS A 1 190 ? -6.919 5.945 30.377 1.00 96.75 190 LYS A N 1
ATOM 1533 C CA . LYS A 1 190 ? -6.623 7.389 30.408 1.00 96.75 190 LYS A CA 1
ATOM 1534 C C . LYS A 1 190 ? -7.749 8.231 29.807 1.00 96.75 190 LYS A C 1
ATOM 1536 O O . LYS A 1 190 ? -8.039 9.311 30.321 1.00 96.75 190 LYS A O 1
ATOM 1541 N N . ALA A 1 191 ? -8.385 7.769 28.729 1.00 94.12 191 ALA A N 1
ATOM 1542 C CA . ALA A 1 191 ? -9.516 8.467 28.123 1.00 94.12 191 ALA A CA 1
ATOM 1543 C C . ALA A 1 191 ? -10.724 8.520 29.073 1.00 94.12 191 ALA A C 1
ATOM 1545 O O . ALA A 1 191 ? -11.337 9.579 29.216 1.00 94.12 191 ALA A O 1
ATOM 1546 N N . ASP A 1 192 ? -11.023 7.421 29.766 1.00 95.75 192 ASP A N 1
ATOM 1547 C CA . ASP A 1 192 ? -12.105 7.350 30.751 1.00 95.75 192 ASP A CA 1
ATOM 1548 C C . ASP A 1 192 ? -11.821 8.219 31.983 1.00 95.75 192 ASP A C 1
ATOM 1550 O O . ASP A 1 192 ? -12.711 8.921 32.472 1.00 95.75 192 ASP A O 1
ATOM 1554 N N . GLU A 1 193 ? -10.584 8.205 32.485 1.00 97.00 193 GLU A N 1
ATOM 1555 C CA . GLU A 1 193 ? -10.134 9.083 33.571 1.00 97.00 193 GLU A CA 1
ATOM 1556 C C . GLU A 1 193 ? -10.270 10.558 33.188 1.00 97.00 193 GLU A C 1
ATOM 1558 O O . GLU A 1 193 ? -10.851 11.348 33.938 1.00 97.00 193 GLU A O 1
ATOM 1563 N N . PHE A 1 194 ? -9.800 10.923 31.993 1.00 95.25 194 PHE A N 1
ATOM 1564 C CA . PHE A 1 194 ? -9.918 12.282 31.479 1.00 95.25 194 PHE A CA 1
ATOM 1565 C C . PHE A 1 194 ? -11.381 12.700 31.306 1.00 95.25 194 PHE A C 1
ATOM 1567 O O . PHE A 1 194 ? -11.745 13.827 31.643 1.00 95.25 194 PHE A O 1
ATOM 1574 N N . TRP A 1 195 ? -12.241 11.792 30.839 1.00 93.00 195 TRP A N 1
ATOM 1575 C CA . TRP A 1 195 ? -13.666 12.068 30.684 1.00 93.00 195 TRP A CA 1
ATOM 1576 C C . TRP A 1 195 ? -14.350 12.313 32.035 1.00 93.00 195 TRP A C 1
ATOM 1578 O O . TRP A 1 195 ? -15.076 13.297 32.189 1.00 93.00 195 TRP A O 1
ATOM 1588 N N . LYS A 1 196 ? -14.061 11.484 33.047 1.00 94.69 196 LYS A N 1
ATOM 1589 C CA . LYS A 1 196 ? -14.558 11.683 34.422 1.00 94.69 196 LYS A CA 1
ATOM 1590 C C . LYS A 1 196 ? -14.077 13.009 35.012 1.00 94.69 196 LYS A C 1
ATOM 1592 O O . LYS A 1 196 ? -14.877 13.743 35.592 1.00 94.69 196 LYS A O 1
ATOM 1597 N N . TYR A 1 197 ? -12.797 13.332 34.832 1.00 95.25 197 TYR A N 1
ATOM 1598 C CA . TYR A 1 197 ? -12.213 14.594 35.283 1.00 95.25 197 TYR A CA 1
ATOM 1599 C C . TYR A 1 197 ? -12.900 15.797 34.628 1.00 95.25 197 TYR A C 1
ATOM 1601 O O . TYR A 1 197 ? -13.345 16.717 35.316 1.00 95.25 197 TYR A O 1
ATOM 1609 N N . LYS A 1 198 ? -13.069 15.751 33.303 1.00 94.06 198 LYS A N 1
ATOM 1610 C CA . LYS A 1 198 ? -13.761 16.791 32.544 1.00 94.06 198 LYS A CA 1
ATOM 1611 C C . LYS A 1 198 ? -15.205 16.977 33.009 1.00 94.06 198 LYS A C 1
ATOM 1613 O O . LYS A 1 198 ? -15.639 18.115 33.182 1.00 94.06 198 LYS A O 1
ATOM 1618 N N . ARG A 1 199 ? -15.930 15.879 33.243 1.00 93.19 199 ARG A N 1
ATOM 1619 C CA . ARG A 1 199 ? -17.309 15.914 33.744 1.00 93.19 199 ARG A CA 1
ATOM 1620 C C . ARG A 1 199 ? -17.392 16.522 35.144 1.00 93.19 199 ARG A C 1
ATOM 1622 O O . ARG A 1 199 ? -18.271 17.343 35.379 1.00 93.19 199 ARG A O 1
ATOM 1629 N N . SER A 1 200 ? -16.467 16.180 36.045 1.00 93.69 200 SER A N 1
ATOM 1630 C CA . SER A 1 200 ? -16.398 16.789 37.383 1.00 93.69 200 SER A CA 1
ATOM 1631 C C . SER A 1 200 ? -16.246 18.308 37.292 1.00 93.69 200 SER A C 1
ATOM 1633 O O . SER A 1 200 ? -17.049 19.039 37.859 1.00 93.69 200 SER A O 1
ATOM 1635 N N . ILE A 1 201 ? -15.288 18.787 36.491 1.00 92.75 201 ILE A N 1
ATOM 1636 C CA . ILE A 1 201 ? -15.066 20.228 36.293 1.00 92.75 201 ILE A CA 1
ATOM 1637 C C . ILE A 1 201 ? -16.284 20.908 35.664 1.00 92.75 201 ILE A C 1
ATOM 1639 O O . ILE A 1 201 ? -16.622 22.031 36.026 1.00 92.75 201 ILE A O 1
ATOM 1643 N N . ALA A 1 202 ? -16.949 20.249 34.713 1.00 90.56 202 ALA A N 1
ATOM 1644 C CA . ALA A 1 202 ? -18.124 20.809 34.055 1.00 90.56 202 ALA A CA 1
ATOM 1645 C C . ALA A 1 202 ? -19.325 20.959 35.006 1.00 90.56 202 ALA A C 1
ATOM 1647 O O . ALA A 1 202 ? -20.118 21.883 34.827 1.00 90.56 202 ALA A O 1
ATOM 1648 N N . LEU A 1 203 ? -19.455 20.081 36.006 1.00 89.12 203 LEU A N 1
ATOM 1649 C CA . LEU A 1 203 ? -20.483 20.181 37.047 1.00 89.12 203 LEU A CA 1
ATOM 1650 C C . LEU A 1 203 ? -20.184 21.293 38.060 1.00 89.12 203 LEU A C 1
ATOM 1652 O O . LEU A 1 203 ? -21.115 21.959 38.509 1.00 89.12 203 LEU A O 1
ATOM 1656 N N . ASP A 1 204 ? -18.906 21.521 38.364 1.00 89.25 204 ASP A N 1
ATOM 1657 C CA . ASP A 1 204 ? -18.455 22.594 39.262 1.00 89.25 204 ASP A CA 1
ATOM 1658 C C . ASP A 1 204 ? -18.433 23.976 38.578 1.00 89.25 204 ASP A C 1
ATOM 1660 O O . ASP A 1 204 ? -18.236 25.003 39.227 1.00 89.25 204 ASP A O 1
ATOM 1664 N N . ALA A 1 205 ? -18.623 24.030 37.257 1.00 89.00 205 ALA A N 1
ATOM 1665 C CA . ALA A 1 205 ? -18.565 25.265 36.492 1.00 89.00 205 ALA A CA 1
ATOM 1666 C C . ALA A 1 205 ? -19.813 26.147 36.689 1.00 89.00 205 ALA A C 1
ATOM 1668 O O . ALA A 1 205 ? -20.960 25.693 36.673 1.00 89.00 205 ALA A O 1
ATOM 1669 N N . GLU A 1 206 ? -19.581 27.457 36.790 1.00 89.81 206 GLU A N 1
ATOM 1670 C CA . GLU A 1 206 ? -20.615 28.469 36.996 1.00 89.81 206 GLU A CA 1
ATOM 1671 C C . GLU A 1 206 ? -20.841 29.333 35.751 1.00 89.81 206 GLU A C 1
ATOM 1673 O O . GLU A 1 206 ? -19.957 29.573 34.925 1.00 89.81 206 GLU A O 1
ATOM 1678 N N . ASN A 1 207 ? -22.060 29.845 35.612 1.00 84.88 207 ASN A N 1
ATOM 1679 C CA . ASN A 1 207 ? -22.423 30.750 34.535 1.00 84.88 207 ASN A CA 1
ATOM 1680 C C . ASN A 1 207 ? -21.854 32.155 34.794 1.00 84.88 207 ASN A C 1
ATOM 1682 O O . ASN A 1 207 ? -22.260 32.828 35.738 1.00 84.88 207 ASN A O 1
ATOM 1686 N N . SER A 1 208 ? -21.005 32.646 33.890 1.00 85.06 208 SER A N 1
ATOM 1687 C CA . SER A 1 208 ? -20.305 33.936 34.014 1.00 85.06 208 SER A CA 1
ATOM 1688 C C . SER A 1 208 ? -21.203 35.162 34.225 1.00 85.06 208 SER A C 1
ATOM 1690 O O . SER A 1 208 ? -20.751 36.160 34.780 1.00 85.06 208 SER A O 1
ATOM 1692 N N . ARG A 1 209 ? -22.474 35.116 33.801 1.00 83.81 209 ARG A N 1
ATOM 1693 C CA . ARG A 1 209 ? -23.425 36.232 33.940 1.00 83.81 209 ARG A CA 1
ATOM 1694 C C . ARG A 1 209 ? -24.279 36.147 35.204 1.00 83.81 209 ARG A C 1
ATOM 1696 O O . ARG A 1 209 ? -24.788 37.168 35.655 1.00 83.81 209 ARG A O 1
ATOM 1703 N N . THR A 1 210 ? -24.493 34.946 35.738 1.00 84.44 210 THR A N 1
ATOM 1704 C CA . THR A 1 210 ? -25.426 34.720 36.861 1.00 84.44 210 THR A CA 1
ATOM 1705 C C . THR A 1 210 ? -24.764 34.164 38.118 1.00 84.44 210 THR A C 1
ATOM 1707 O O . THR A 1 210 ? -25.417 34.161 39.157 1.00 84.44 210 THR A O 1
ATOM 1710 N N . GLY A 1 211 ? -23.510 33.703 38.042 1.00 83.31 211 GLY A N 1
ATOM 1711 C CA . GLY A 1 211 ? -22.767 33.090 39.151 1.00 83.31 211 GLY A CA 1
ATOM 1712 C C . GLY A 1 211 ? -23.395 31.798 39.680 1.00 83.31 211 GLY A C 1
ATOM 1713 O O . GLY A 1 211 ? -23.076 31.356 40.773 1.00 83.31 211 GLY A O 1
ATOM 1714 N N . LYS A 1 212 ? -24.362 31.223 38.954 1.00 86.56 212 LYS A N 1
ATOM 1715 C CA . LYS A 1 212 ? -25.042 29.983 39.343 1.00 86.56 212 LYS A CA 1
ATOM 1716 C C . LYS A 1 212 ? -24.368 28.789 38.669 1.00 86.56 212 LYS A C 1
ATOM 1718 O O . LYS A 1 212 ? -23.952 28.938 37.515 1.00 86.56 212 LYS A O 1
ATOM 1723 N N . PRO A 1 213 ? -24.326 27.616 39.323 1.00 86.75 213 PRO A N 1
ATOM 1724 C CA . PRO A 1 213 ? -23.792 26.403 38.717 1.00 86.75 213 PRO A CA 1
ATOM 1725 C C . PRO A 1 213 ? -24.569 26.044 37.447 1.00 86.75 213 PRO A C 1
ATOM 1727 O O . PRO A 1 213 ? -25.780 26.291 37.343 1.00 86.75 213 PRO A O 1
ATOM 1730 N N . LEU A 1 214 ? -23.867 25.482 36.464 1.00 86.31 214 LEU A N 1
ATOM 1731 C CA . LEU A 1 214 ? -24.480 25.048 35.215 1.00 86.31 214 LEU A CA 1
ATOM 1732 C C . LEU A 1 214 ? -25.492 23.915 35.476 1.00 86.31 214 LEU A C 1
ATOM 1734 O O . LEU A 1 214 ? -25.177 22.938 36.154 1.00 86.31 214 LEU A O 1
ATOM 1738 N N . PRO A 1 215 ? -26.714 23.990 34.916 1.00 89.38 215 PRO A N 1
ATOM 1739 C CA . PRO A 1 215 ? -27.655 22.880 34.975 1.00 89.38 215 PRO A CA 1
ATOM 1740 C C . PRO A 1 215 ? -27.071 21.618 34.331 1.00 89.38 215 PRO A C 1
ATOM 1742 O O . PRO A 1 215 ? -26.577 21.669 33.203 1.00 89.38 215 PRO A O 1
ATOM 1745 N N . THR A 1 216 ? -27.238 20.469 34.988 1.00 89.62 216 THR A N 1
ATOM 1746 C CA . THR A 1 216 ? -26.774 19.153 34.504 1.00 89.62 216 THR A CA 1
ATOM 1747 C C . THR A 1 216 ? -27.219 18.851 33.072 1.00 89.62 216 THR A C 1
ATOM 1749 O O . THR A 1 216 ? -26.427 18.389 32.262 1.00 89.62 216 THR A O 1
ATOM 1752 N N . LYS A 1 217 ? -28.451 19.233 32.707 1.00 92.12 217 LYS A N 1
ATOM 1753 C CA . LYS A 1 217 ? -28.984 19.088 31.341 1.00 92.12 217 LYS A CA 1
ATOM 1754 C C . LYS A 1 217 ? -28.145 19.800 30.275 1.00 92.12 217 LYS A C 1
ATOM 1756 O O . LYS A 1 217 ? -28.058 19.312 29.154 1.00 92.12 217 LYS A O 1
ATOM 1761 N N . ILE A 1 218 ? -27.578 20.965 30.595 1.00 90.38 218 ILE A N 1
ATOM 1762 C CA . ILE A 1 218 ? -26.735 21.723 29.658 1.00 90.38 218 ILE A CA 1
ATOM 1763 C C . ILE A 1 218 ? -25.377 21.032 29.523 1.00 90.38 218 ILE A C 1
ATOM 1765 O O . ILE A 1 218 ? -24.881 20.899 28.408 1.00 90.38 218 ILE A O 1
ATOM 1769 N N . VAL A 1 219 ? -24.817 20.534 30.629 1.00 91.31 219 VAL A N 1
ATOM 1770 C CA . VAL A 1 219 ? -23.578 19.742 30.623 1.00 91.31 219 VAL A CA 1
ATOM 1771 C C . VAL A 1 219 ? -23.744 18.485 29.764 1.00 91.31 219 VAL A C 1
ATOM 1773 O O . VAL A 1 219 ? -22.960 18.280 28.842 1.00 91.31 219 VAL A O 1
ATOM 1776 N N . ASP A 1 220 ? -24.817 17.714 29.962 1.00 93.00 220 ASP A N 1
ATOM 1777 C CA . ASP A 1 220 ? -25.086 16.505 29.171 1.00 93.00 220 ASP A CA 1
ATOM 1778 C C . ASP A 1 220 ? -25.290 16.824 27.671 1.00 93.00 220 ASP A C 1
ATOM 1780 O O . ASP A 1 220 ? -24.859 16.068 26.795 1.00 93.00 220 ASP A O 1
ATOM 1784 N N . GLN A 1 221 ? -25.922 17.959 27.341 1.00 94.69 221 GLN A N 1
ATOM 1785 C CA . GLN A 1 221 ? -26.044 18.414 25.950 1.00 94.69 221 GLN A CA 1
ATOM 1786 C C . GLN A 1 221 ? -24.682 18.757 25.340 1.00 94.69 221 GLN A C 1
ATOM 1788 O O . GLN A 1 221 ? -24.399 18.322 24.221 1.00 94.69 221 GLN A O 1
ATOM 1793 N N . LEU A 1 222 ? -23.837 19.499 26.061 1.00 92.94 222 LEU A N 1
ATOM 1794 C CA . LEU A 1 222 ? -22.493 19.854 25.606 1.00 92.94 222 LEU A CA 1
ATOM 1795 C C . LEU A 1 222 ? -21.638 18.601 25.392 1.00 92.94 222 LEU A C 1
ATOM 1797 O O . LEU A 1 222 ? -21.068 18.445 24.311 1.00 92.94 222 LEU A O 1
ATOM 1801 N N . GLU A 1 223 ? -21.639 17.666 26.344 1.00 93.88 223 GLU A N 1
ATOM 1802 C CA . GLU A 1 223 ? -20.951 16.375 26.218 1.00 93.88 223 GLU A CA 1
ATOM 1803 C C . GLU A 1 223 ? -21.448 15.576 25.004 1.00 93.88 223 GLU A C 1
ATOM 1805 O O . GLU A 1 223 ? -20.649 15.022 24.246 1.00 93.88 223 GLU A O 1
ATOM 1810 N N . SER A 1 224 ? -22.764 15.549 24.760 1.00 95.12 224 SER A N 1
ATOM 1811 C CA . SER A 1 224 ? -23.330 14.884 23.580 1.00 95.12 224 SER A CA 1
ATOM 1812 C C . SER A 1 224 ? -22.858 15.532 22.276 1.00 95.12 224 SER A C 1
ATOM 1814 O O . SER A 1 224 ? -22.494 14.828 21.329 1.00 95.12 224 SER A O 1
ATOM 1816 N N . THR A 1 225 ? -22.846 16.867 22.209 1.00 96.19 225 THR A N 1
ATOM 1817 C CA . THR A 1 225 ? -22.373 17.588 21.017 1.00 96.19 225 THR A CA 1
ATOM 1818 C C . THR A 1 225 ? -20.882 17.396 20.779 1.00 96.19 225 THR A C 1
ATOM 1820 O O . THR A 1 225 ? -20.482 17.151 19.641 1.00 96.19 225 THR A O 1
ATOM 1823 N N . GLU A 1 226 ? -20.073 17.427 21.836 1.00 94.56 226 GLU A N 1
ATOM 1824 C CA . GLU A 1 226 ? -18.643 17.155 21.758 1.00 94.56 226 GLU A CA 1
ATOM 1825 C C . GLU A 1 226 ? -18.385 15.737 21.259 1.00 94.56 226 GLU A C 1
ATOM 1827 O O . GLU A 1 226 ? -17.640 15.560 20.300 1.00 94.56 226 GLU A O 1
ATOM 1832 N N . ARG A 1 227 ? -19.049 14.728 21.835 1.00 94.25 227 ARG A N 1
ATOM 1833 C CA . ARG A 1 227 ? -18.857 13.328 21.434 1.00 94.25 227 ARG A CA 1
ATOM 1834 C C . ARG A 1 227 ? -19.205 13.099 19.964 1.00 94.25 227 ARG A C 1
ATOM 1836 O O . ARG A 1 227 ? -18.514 12.356 19.273 1.00 94.25 227 ARG A O 1
ATOM 1843 N N . LYS A 1 228 ? -20.256 13.758 19.463 1.00 96.88 228 LYS A N 1
ATOM 1844 C CA . LYS A 1 228 ? -20.602 13.733 18.031 1.00 96.88 228 LYS A CA 1
ATOM 1845 C C . LYS A 1 228 ? -19.485 14.334 17.179 1.00 96.88 228 LYS A C 1
ATOM 1847 O O . LYS A 1 228 ? -19.101 13.727 16.184 1.00 96.88 228 LYS A O 1
ATOM 1852 N N . LYS A 1 229 ? -18.944 15.486 17.582 1.00 97.19 229 LYS A N 1
ATOM 1853 C CA . LYS A 1 229 ? -17.848 16.146 16.861 1.00 97.19 229 LYS A CA 1
ATOM 1854 C C . LYS A 1 229 ? -16.548 15.350 16.910 1.00 97.19 229 LYS A C 1
ATOM 1856 O O . LYS A 1 229 ? -15.883 15.246 15.885 1.00 97.19 229 LYS A O 1
ATOM 1861 N N . GLU A 1 230 ? -16.229 14.723 18.035 1.00 94.94 230 GLU A N 1
ATOM 1862 C CA . GLU A 1 230 ? -15.066 13.841 18.146 1.00 94.94 230 GLU A CA 1
ATOM 1863 C C . GLU A 1 230 ? -15.196 12.644 17.194 1.00 94.94 230 GLU A C 1
ATOM 1865 O O . GLU A 1 230 ? -14.272 12.346 16.439 1.00 94.94 230 GLU A O 1
ATOM 1870 N N . ASN A 1 231 ? -16.377 12.020 17.126 1.00 95.88 231 ASN A N 1
ATOM 1871 C CA . ASN A 1 231 ? -16.636 10.930 16.183 1.00 95.88 231 ASN A CA 1
ATOM 1872 C C . ASN A 1 231 ? -16.496 11.373 14.715 1.00 95.88 231 ASN A C 1
ATOM 1874 O O . ASN A 1 231 ? -15.933 10.634 13.906 1.00 95.88 231 ASN A O 1
ATOM 1878 N N . GLU A 1 232 ? -16.972 12.574 14.362 1.00 97.50 232 GLU A N 1
ATOM 1879 C CA . GLU A 1 232 ? -16.767 13.155 13.025 1.00 97.50 232 GLU A CA 1
ATOM 1880 C C . GLU A 1 232 ? -15.269 13.328 12.718 1.00 97.50 232 GLU A C 1
ATOM 1882 O O . GLU A 1 232 ? -14.803 12.942 11.643 1.00 97.50 232 GLU A O 1
ATOM 1887 N N . VAL A 1 233 ? -14.491 13.857 13.669 1.00 97.50 233 VAL A N 1
ATOM 1888 C CA . VAL A 1 233 ? -13.039 14.039 13.517 1.00 97.50 233 VAL A CA 1
ATOM 1889 C C . VAL A 1 233 ? -12.329 12.698 13.339 1.00 97.50 233 VAL A C 1
ATOM 1891 O O . VAL A 1 233 ? -11.483 12.570 12.450 1.00 97.50 233 VAL A O 1
ATOM 1894 N N . VAL A 1 234 ? -12.675 11.688 14.142 1.00 96.12 234 VAL A N 1
ATOM 1895 C CA . VAL A 1 234 ? -12.120 10.331 14.022 1.00 96.12 234 VAL A CA 1
ATOM 1896 C C . VAL A 1 234 ? -12.434 9.738 12.647 1.00 96.12 234 VAL A C 1
ATOM 1898 O O . VAL A 1 234 ? -11.527 9.218 11.995 1.00 96.12 234 VAL A O 1
ATOM 1901 N N . ALA A 1 235 ? -13.672 9.871 12.163 1.00 97.38 235 ALA A N 1
ATOM 1902 C CA . ALA A 1 235 ? -14.068 9.380 10.844 1.00 97.38 235 ALA A CA 1
ATOM 1903 C C . ALA A 1 235 ? -13.246 10.035 9.719 1.00 97.38 235 ALA A C 1
ATOM 1905 O O . ALA A 1 235 ? -12.632 9.334 8.911 1.00 97.38 235 ALA A O 1
ATOM 1906 N N . VAL A 1 236 ? -13.144 11.368 9.721 1.00 98.06 236 VAL A N 1
ATOM 1907 C CA . VAL A 1 236 ? -12.365 12.111 8.715 1.00 98.06 236 VAL A CA 1
ATOM 1908 C C . VAL A 1 236 ? -10.877 11.757 8.781 1.00 98.06 236 VAL A C 1
ATOM 1910 O O . VAL A 1 236 ? -10.233 11.605 7.742 1.00 98.06 236 VAL A O 1
ATOM 1913 N N . ARG A 1 237 ? -10.308 11.582 9.981 1.00 97.81 237 ARG A N 1
ATOM 1914 C CA . ARG A 1 237 ? -8.908 11.154 10.149 1.00 97.81 237 ARG A CA 1
ATOM 1915 C C . ARG A 1 237 ? -8.669 9.759 9.582 1.00 97.81 237 ARG A C 1
ATOM 1917 O O . ARG A 1 237 ? -7.686 9.562 8.867 1.00 97.81 237 ARG A O 1
ATOM 1924 N N . LEU A 1 238 ? -9.559 8.807 9.859 1.00 97.50 238 LEU A N 1
ATOM 1925 C CA . LEU A 1 238 ? -9.465 7.456 9.305 1.00 97.50 238 LEU A CA 1
ATOM 1926 C C . LEU A 1 238 ? -9.539 7.476 7.779 1.00 97.50 238 LEU A C 1
ATOM 1928 O O . LEU A 1 238 ? -8.741 6.811 7.117 1.00 97.50 238 LEU A O 1
ATOM 1932 N N . ASP A 1 239 ? -10.444 8.265 7.209 1.00 97.81 239 ASP A N 1
ATOM 1933 C CA . ASP A 1 239 ? -10.557 8.389 5.759 1.00 97.81 239 ASP A CA 1
ATOM 1934 C C . ASP A 1 239 ? -9.339 9.077 5.140 1.00 97.81 239 ASP A C 1
ATOM 1936 O O . ASP A 1 239 ? -8.838 8.615 4.113 1.00 97.81 239 ASP A O 1
ATOM 1940 N N . ASN A 1 240 ? -8.772 10.090 5.799 1.00 97.88 240 ASN A N 1
ATOM 1941 C CA . ASN A 1 240 ? -7.511 10.694 5.375 1.00 97.88 240 ASN A CA 1
ATOM 1942 C C . ASN A 1 240 ? -6.366 9.668 5.348 1.00 97.88 240 ASN A C 1
ATOM 1944 O O . ASN A 1 240 ? -5.653 9.580 4.349 1.00 97.88 240 ASN A O 1
ATOM 1948 N N . ILE A 1 241 ? -6.224 8.843 6.391 1.00 97.94 241 ILE A N 1
ATOM 1949 C CA . ILE A 1 241 ? -5.210 7.776 6.441 1.00 97.94 241 ILE A CA 1
ATOM 1950 C C . ILE A 1 241 ? -5.427 6.771 5.302 1.00 97.94 241 ILE A C 1
ATOM 1952 O O . ILE A 1 241 ? -4.483 6.437 4.582 1.00 97.94 241 ILE A O 1
ATOM 1956 N N . LYS A 1 242 ? -6.671 6.321 5.079 1.00 97.50 242 LYS A N 1
ATOM 1957 C CA . LYS A 1 242 ? -7.004 5.408 3.970 1.00 97.50 242 LYS A CA 1
ATOM 1958 C C . LYS A 1 242 ? -6.637 6.011 2.616 1.00 97.50 242 LYS A C 1
ATOM 1960 O O . LYS A 1 242 ? -6.064 5.312 1.778 1.00 97.50 242 LYS A O 1
ATOM 1965 N N . LEU A 1 243 ? -6.969 7.282 2.392 1.00 97.94 243 LEU A N 1
ATOM 1966 C CA . LEU A 1 243 ? -6.680 7.986 1.143 1.00 97.94 243 LEU A CA 1
ATOM 1967 C C . LEU A 1 243 ? -5.177 8.163 0.934 1.00 97.94 243 LEU A C 1
ATOM 1969 O O . LEU A 1 243 ? -4.692 7.855 -0.149 1.00 97.94 243 LEU A O 1
ATOM 1973 N N . ARG A 1 244 ? -4.421 8.546 1.968 1.00 97.94 244 ARG A N 1
ATOM 1974 C CA . ARG A 1 244 ? -2.952 8.631 1.903 1.00 97.94 244 ARG A CA 1
ATOM 1975 C C . ARG A 1 244 ? -2.313 7.281 1.578 1.00 97.94 244 ARG A C 1
ATOM 1977 O O . ARG A 1 244 ? -1.423 7.215 0.738 1.00 97.94 244 ARG A O 1
ATOM 1984 N N . ASN A 1 245 ? -2.804 6.193 2.171 1.00 97.69 245 ASN A N 1
ATOM 1985 C CA . ASN A 1 245 ? -2.319 4.844 1.864 1.00 97.69 245 ASN A CA 1
ATOM 1986 C C . ASN A 1 245 ? -2.676 4.404 0.435 1.00 97.69 245 ASN A C 1
ATOM 1988 O O . ASN A 1 245 ? -1.896 3.710 -0.214 1.00 97.69 245 ASN A O 1
ATOM 1992 N N . LYS A 1 246 ? -3.854 4.785 -0.079 1.00 97.50 246 LYS A N 1
ATOM 1993 C CA . LYS A 1 246 ? -4.209 4.568 -1.492 1.00 97.50 246 LYS A CA 1
ATOM 1994 C C . LYS A 1 246 ? -3.303 5.372 -2.422 1.00 97.50 246 LYS A C 1
ATOM 1996 O O . LYS A 1 246 ? -2.788 4.791 -3.369 1.00 97.50 246 LYS A O 1
ATOM 2001 N N . LEU A 1 247 ? -3.071 6.650 -2.121 1.00 97.75 247 LEU A N 1
ATOM 2002 C CA . LEU A 1 247 ? -2.167 7.515 -2.877 1.00 97.75 247 LEU A CA 1
ATOM 2003 C C . LEU A 1 247 ? -0.770 6.890 -2.958 1.00 97.75 247 LEU A C 1
ATOM 2005 O O . LEU A 1 247 ? -0.303 6.614 -4.055 1.00 97.75 247 LEU A O 1
ATOM 2009 N N . ARG A 1 248 ? -0.168 6.544 -1.812 1.00 97.50 248 ARG A N 1
ATOM 2010 C CA . ARG A 1 248 ? 1.165 5.922 -1.758 1.00 97.50 248 ARG A CA 1
ATOM 2011 C C . ARG A 1 248 ? 1.246 4.634 -2.584 1.00 97.50 248 ARG A C 1
ATOM 2013 O O . ARG A 1 248 ? 2.235 4.415 -3.276 1.00 97.50 248 ARG A O 1
ATOM 2020 N N . ARG A 1 249 ? 0.206 3.788 -2.536 1.00 96.44 249 ARG A N 1
ATOM 2021 C CA . ARG A 1 249 ? 0.128 2.571 -3.366 1.00 96.44 249 ARG A CA 1
ATOM 2022 C C . ARG A 1 249 ? 0.070 2.898 -4.854 1.00 96.44 249 ARG A C 1
ATOM 2024 O O . ARG A 1 249 ? 0.778 2.271 -5.630 1.00 96.44 249 ARG A O 1
ATOM 2031 N N . HIS A 1 250 ? -0.752 3.864 -5.257 1.00 95.56 250 HIS A N 1
ATOM 2032 C CA . HIS A 1 250 ? -0.845 4.270 -6.658 1.00 95.56 250 HIS A CA 1
ATOM 2033 C C . HIS A 1 250 ? 0.445 4.915 -7.164 1.00 95.56 250 HIS A C 1
ATOM 2035 O O . HIS A 1 250 ? 0.863 4.602 -8.270 1.00 95.56 250 HIS A O 1
ATOM 2041 N N . GLU A 1 251 ? 1.109 5.736 -6.356 1.00 94.19 251 GLU A N 1
ATOM 2042 C CA . GLU A 1 251 ? 2.424 6.293 -6.684 1.00 94.19 251 GLU A CA 1
ATOM 2043 C C . GLU A 1 251 ? 3.485 5.199 -6.845 1.00 94.19 251 GLU A C 1
ATOM 2045 O O . GLU A 1 251 ? 4.304 5.268 -7.752 1.00 94.19 251 GLU A O 1
ATOM 2050 N N . GLN A 1 252 ? 3.474 4.169 -5.993 1.00 92.06 252 GLN A N 1
ATOM 2051 C CA . GLN A 1 252 ? 4.390 3.036 -6.134 1.00 92.06 252 GLN A CA 1
ATOM 2052 C C . GLN A 1 252 ? 4.101 2.222 -7.399 1.00 92.06 252 GLN A C 1
ATOM 2054 O O . GLN A 1 252 ? 5.031 1.877 -8.117 1.00 92.06 252 GLN A O 1
ATOM 2059 N N . LEU A 1 253 ? 2.825 1.966 -7.701 1.00 89.94 253 LEU A N 1
ATOM 2060 C CA . LEU A 1 253 ? 2.425 1.314 -8.950 1.00 89.94 253 LEU A CA 1
ATOM 2061 C C . LEU A 1 253 ? 2.785 2.150 -10.181 1.00 89.94 253 LEU A C 1
ATOM 2063 O O . LEU A 1 253 ? 3.076 1.583 -11.227 1.00 89.94 253 LEU A O 1
ATOM 2067 N N . LEU A 1 254 ? 2.736 3.480 -10.080 1.00 87.81 254 LEU A N 1
ATOM 2068 C CA . LEU A 1 254 ? 3.147 4.367 -11.161 1.00 87.81 254 LEU A CA 1
ATOM 2069 C C . LEU A 1 254 ? 4.657 4.276 -11.382 1.00 87.81 254 LEU A C 1
ATOM 2071 O O . LEU A 1 254 ? 5.063 4.018 -12.506 1.00 87.81 254 LEU A O 1
ATOM 2075 N N . ARG A 1 255 ? 5.461 4.355 -10.314 1.00 84.69 255 ARG A N 1
ATOM 2076 C CA . ARG A 1 255 ? 6.919 4.160 -10.387 1.00 84.69 255 ARG A CA 1
ATOM 2077 C C . ARG A 1 255 ? 7.295 2.812 -11.008 1.00 84.69 255 ARG A C 1
ATOM 2079 O O . ARG A 1 255 ? 8.092 2.768 -11.930 1.00 84.69 255 ARG A O 1
ATOM 2086 N N . GLN A 1 256 ? 6.631 1.732 -10.592 1.00 84.06 256 GLN A N 1
ATOM 2087 C CA . GLN A 1 256 ? 6.823 0.395 -11.174 1.00 84.06 256 GLN A CA 1
ATOM 2088 C C . GLN A 1 256 ? 6.405 0.285 -12.646 1.00 84.06 256 GLN A C 1
ATOM 2090 O O . GLN A 1 256 ? 6.789 -0.668 -13.308 1.00 84.06 256 GLN A O 1
ATOM 2095 N N . LYS A 1 257 ? 5.554 1.187 -13.148 1.00 80.88 257 LYS A N 1
ATOM 2096 C CA . LYS A 1 257 ? 5.190 1.250 -14.572 1.00 80.88 257 LYS A CA 1
ATOM 2097 C C . LYS A 1 257 ? 6.109 2.171 -15.370 1.00 80.88 257 LYS A C 1
ATOM 2099 O O . LYS A 1 257 ? 6.242 1.978 -16.573 1.00 80.88 257 LYS A O 1
ATOM 2104 N N . GLU A 1 258 ? 6.670 3.191 -14.727 1.00 78.44 258 GLU A N 1
ATOM 2105 C CA . GLU A 1 258 ? 7.712 4.052 -15.295 1.00 78.44 258 GLU A CA 1
ATOM 2106 C C . GLU A 1 258 ? 9.033 3.288 -15.447 1.00 78.44 258 GLU A C 1
ATOM 2108 O O . GLU A 1 258 ? 9.780 3.542 -16.387 1.00 78.44 258 GLU A O 1
ATOM 2113 N N . GLU A 1 259 ? 9.295 2.326 -14.565 1.00 76.38 259 GLU A N 1
ATOM 2114 C CA . GLU A 1 259 ? 10.295 1.275 -14.742 1.00 76.38 259 GLU A CA 1
ATOM 2115 C C . GLU A 1 259 ? 9.730 0.201 -15.695 1.00 76.38 259 GLU A C 1
ATOM 2117 O O . GLU A 1 259 ? 8.912 -0.634 -15.311 1.00 76.38 259 GLU A O 1
ATOM 2122 N N . LEU A 1 260 ? 10.128 0.220 -16.971 1.00 65.25 260 LEU A N 1
ATOM 2123 C CA . LEU A 1 260 ? 9.957 -0.942 -17.845 1.00 65.25 260 LEU A CA 1
ATOM 2124 C C . LEU A 1 260 ? 10.854 -2.092 -17.350 1.00 65.25 260 LEU A C 1
ATOM 2126 O O . LEU A 1 260 ? 11.778 -1.894 -16.561 1.00 65.25 260 LEU A O 1
ATOM 2130 N N . ALA A 1 261 ? 10.543 -3.308 -17.816 1.00 61.09 261 ALA A N 1
ATOM 2131 C CA . ALA A 1 261 ? 11.248 -4.539 -17.463 1.00 61.09 261 ALA A CA 1
ATOM 2132 C C . ALA A 1 261 ? 12.775 -4.345 -17.386 1.00 61.09 261 ALA A C 1
ATOM 2134 O O . ALA A 1 261 ? 13.374 -3.763 -18.287 1.00 61.09 261 ALA A O 1
ATOM 2135 N N . ASP A 1 262 ? 13.369 -4.875 -16.314 1.00 63.34 262 ASP A N 1
ATOM 2136 C CA . ASP A 1 262 ? 14.815 -4.888 -16.055 1.00 63.34 262 ASP A CA 1
ATOM 2137 C C . ASP A 1 262 ? 15.459 -3.500 -15.830 1.00 63.34 262 ASP A C 1
ATOM 2139 O O . ASP A 1 262 ? 16.567 -3.221 -16.281 1.00 63.34 262 ASP A O 1
ATOM 2143 N N . GLY A 1 263 ? 14.759 -2.606 -15.118 1.00 68.81 263 GLY A N 1
ATOM 2144 C CA . GLY A 1 263 ? 15.319 -1.323 -14.667 1.00 68.81 263 GLY A CA 1
ATOM 2145 C C . GLY A 1 263 ? 15.471 -0.273 -15.769 1.00 68.81 263 GLY A C 1
ATOM 2146 O O . GLY A 1 263 ? 16.191 0.707 -15.586 1.00 68.81 263 GLY A O 1
ATOM 2147 N N . LEU A 1 264 ? 14.803 -0.461 -16.909 1.00 76.31 264 LEU A N 1
ATOM 2148 C CA . LEU A 1 264 ? 14.799 0.506 -17.999 1.00 76.31 264 LEU A CA 1
ATOM 2149 C C . LEU A 1 264 ? 13.715 1.554 -17.744 1.00 76.31 264 LEU A C 1
ATOM 2151 O O . LEU A 1 264 ? 12.528 1.250 -17.839 1.00 76.31 264 LEU A O 1
ATOM 2155 N N . HIS A 1 265 ? 14.079 2.798 -17.448 1.00 82.88 265 HIS A N 1
ATOM 2156 C CA . HIS A 1 265 ? 13.068 3.838 -17.283 1.00 82.88 265 HIS A CA 1
ATOM 2157 C C . HIS A 1 265 ? 12.438 4.199 -18.636 1.00 82.88 265 HIS A C 1
ATOM 2159 O O . HIS A 1 265 ? 13.097 4.191 -19.676 1.00 82.88 265 HIS A O 1
ATOM 2165 N N . LEU A 1 266 ? 11.153 4.564 -18.638 1.00 82.19 266 LEU A N 1
ATOM 2166 C CA . LEU A 1 266 ? 10.433 4.992 -19.844 1.00 82.19 266 LEU A CA 1
ATOM 2167 C C . LEU A 1 266 ? 11.173 6.112 -20.600 1.00 82.19 266 LEU A C 1
ATOM 2169 O O . LEU A 1 266 ? 11.184 6.125 -21.828 1.00 82.19 266 LEU A O 1
ATOM 2173 N N . ILE A 1 267 ? 11.845 6.999 -19.862 1.00 85.06 267 ILE A N 1
ATOM 2174 C CA . ILE A 1 267 ? 12.681 8.077 -20.406 1.00 85.06 267 ILE A CA 1
ATOM 2175 C C . ILE A 1 267 ? 13.857 7.513 -21.214 1.00 85.06 267 ILE A C 1
ATOM 2177 O O . ILE A 1 267 ? 14.116 7.978 -22.321 1.00 85.06 267 ILE A O 1
ATOM 2181 N N . ASP A 1 268 ? 14.540 6.487 -20.704 1.00 87.75 268 ASP A N 1
ATOM 2182 C CA . ASP A 1 268 ? 15.673 5.859 -21.391 1.00 87.75 268 ASP A CA 1
ATOM 2183 C C . ASP A 1 268 ? 15.213 5.151 -22.670 1.00 87.75 268 ASP A C 1
ATOM 2185 O O . ASP A 1 268 ? 15.884 5.208 -23.699 1.00 87.75 268 ASP A O 1
ATOM 2189 N N . PHE A 1 269 ? 14.030 4.529 -22.640 1.00 87.50 269 PHE A N 1
ATOM 2190 C CA . PHE A 1 269 ? 13.426 3.932 -23.830 1.00 87.50 269 PHE A CA 1
ATOM 2191 C C . PHE A 1 269 ? 13.100 4.982 -24.904 1.00 87.50 269 PHE A C 1
ATOM 2193 O O . PHE A 1 269 ? 13.389 4.780 -26.088 1.00 87.50 269 PHE A O 1
ATOM 2200 N N . GLU A 1 270 ? 12.517 6.117 -24.510 1.00 90.75 270 GLU A N 1
ATOM 2201 C CA . GLU A 1 270 ? 12.257 7.232 -25.425 1.00 90.75 270 GLU A CA 1
ATOM 2202 C C . GLU A 1 270 ? 13.557 7.823 -25.986 1.00 90.75 270 GLU A C 1
ATOM 2204 O O . GLU A 1 270 ? 13.642 8.073 -27.191 1.00 90.75 270 GLU A O 1
ATOM 2209 N N . GLN A 1 271 ? 14.594 7.959 -25.157 1.00 94.19 271 GLN A N 1
ATOM 2210 C CA . GLN A 1 271 ? 15.921 8.398 -25.583 1.00 94.19 271 GLN A CA 1
ATOM 2211 C C . GLN A 1 271 ? 16.528 7.434 -26.612 1.00 94.19 271 GLN A C 1
ATOM 2213 O O . GLN A 1 271 ? 16.959 7.865 -27.684 1.00 94.19 271 GLN A O 1
ATOM 2218 N N . LEU A 1 272 ? 16.484 6.125 -26.347 1.00 93.06 272 LEU A N 1
ATOM 2219 C CA . LEU A 1 272 ? 16.983 5.101 -27.268 1.00 93.06 272 LEU A CA 1
ATOM 2220 C C . LEU A 1 272 ? 16.258 5.159 -28.621 1.00 93.06 272 LEU A C 1
ATOM 2222 O O . LEU A 1 272 ? 16.868 4.973 -29.676 1.00 93.06 272 LEU A O 1
ATOM 2226 N N . LYS A 1 273 ? 14.953 5.453 -28.610 1.00 95.69 273 LYS A N 1
ATOM 2227 C CA . LYS A 1 273 ? 14.149 5.623 -29.827 1.00 95.69 273 LYS A CA 1
ATOM 2228 C C . LYS A 1 273 ? 14.592 6.843 -30.640 1.00 95.69 273 LYS A C 1
ATOM 2230 O O . LYS A 1 273 ? 14.712 6.734 -31.862 1.00 95.69 273 LYS A O 1
ATOM 2235 N N . ILE A 1 274 ? 14.862 7.972 -29.981 1.00 97.50 274 ILE A N 1
ATOM 2236 C CA . ILE A 1 274 ? 15.375 9.192 -30.628 1.00 97.50 274 ILE A CA 1
ATOM 2237 C C . ILE A 1 274 ? 16.756 8.930 -31.237 1.00 97.50 274 ILE A C 1
ATOM 2239 O O . ILE A 1 274 ? 17.008 9.278 -32.394 1.00 97.50 274 ILE A O 1
ATOM 2243 N N . GLU A 1 275 ? 17.646 8.283 -30.486 1.00 97.50 275 GLU A N 1
ATOM 2244 C CA . GLU A 1 275 ? 18.989 7.944 -30.956 1.00 97.50 275 GLU A CA 1
ATOM 2245 C C . GLU A 1 275 ? 18.940 7.003 -32.160 1.00 97.50 275 GLU A C 1
ATOM 2247 O O . GLU A 1 275 ? 19.589 7.267 -33.172 1.00 97.50 275 GLU A O 1
ATOM 2252 N N . ASN A 1 276 ? 18.121 5.949 -32.102 1.00 97.44 276 ASN A N 1
ATOM 2253 C CA . ASN A 1 276 ? 17.954 5.014 -33.212 1.00 97.44 276 ASN A CA 1
ATOM 2254 C C . ASN A 1 276 ? 17.444 5.715 -34.479 1.00 97.44 276 ASN A C 1
ATOM 2256 O O . ASN A 1 276 ? 17.999 5.510 -35.558 1.00 97.44 276 ASN A O 1
ATOM 2260 N N . GLN A 1 277 ? 16.442 6.590 -34.344 1.00 98.00 277 GLN A N 1
ATOM 2261 C CA . GLN A 1 277 ? 15.950 7.396 -35.459 1.00 98.00 277 GLN A CA 1
ATOM 2262 C C . GLN A 1 277 ? 17.063 8.280 -36.043 1.00 98.00 277 GLN A C 1
ATOM 2264 O O . GLN A 1 277 ? 17.290 8.262 -37.251 1.00 98.00 277 GLN A O 1
ATOM 2269 N N . THR A 1 278 ? 17.821 8.968 -35.189 1.00 98.00 278 THR A N 1
ATOM 2270 C CA . THR A 1 278 ? 18.938 9.831 -35.611 1.00 98.00 278 THR A CA 1
ATOM 2271 C C . THR A 1 278 ? 20.029 9.040 -36.342 1.00 98.00 278 THR A C 1
ATOM 2273 O O . THR A 1 278 ? 20.620 9.518 -37.314 1.00 98.00 278 THR A O 1
ATOM 2276 N N . TYR A 1 279 ? 20.333 7.818 -35.893 1.00 98.25 279 TYR A N 1
ATOM 2277 C CA . TYR A 1 279 ? 21.289 6.950 -36.579 1.00 98.25 279 TYR A CA 1
ATOM 2278 C C . TYR A 1 279 ? 20.763 6.459 -37.929 1.00 98.25 279 TYR A C 1
ATOM 2280 O O . TYR A 1 279 ? 21.537 6.432 -38.886 1.00 98.25 279 TYR A O 1
ATOM 2288 N N . ASN A 1 280 ? 19.473 6.133 -38.041 1.00 98.00 280 ASN A N 1
ATOM 2289 C CA . ASN A 1 280 ? 18.863 5.758 -39.319 1.00 98.00 280 ASN A CA 1
ATOM 2290 C C . ASN A 1 280 ? 18.921 6.909 -40.330 1.00 98.00 280 ASN A C 1
ATOM 2292 O O . ASN A 1 280 ? 19.349 6.691 -41.461 1.00 98.00 280 ASN A O 1
ATOM 2296 N N . GLU A 1 281 ? 18.613 8.138 -39.909 1.00 97.88 281 GLU A N 1
ATOM 2297 C CA . GLU A 1 281 ? 18.737 9.334 -40.756 1.00 97.88 281 GLU A CA 1
ATOM 2298 C C . GLU A 1 281 ? 20.181 9.515 -41.265 1.00 97.88 281 GLU A C 1
ATOM 2300 O O . GLU A 1 281 ? 20.411 9.747 -42.454 1.00 97.88 281 GLU A O 1
ATOM 2305 N N . LYS A 1 282 ? 21.187 9.314 -40.400 1.00 98.25 282 LYS A N 1
ATOM 2306 C CA . LYS A 1 282 ? 22.604 9.346 -40.810 1.00 98.25 282 LYS A CA 1
ATOM 2307 C C . LYS A 1 282 ? 22.961 8.229 -41.790 1.00 98.25 282 LYS A C 1
ATOM 2309 O O . LYS A 1 282 ? 23.760 8.457 -42.698 1.00 98.25 282 LYS A O 1
ATOM 2314 N N . ILE A 1 283 ? 22.425 7.022 -41.603 1.00 97.88 283 ILE A N 1
ATOM 2315 C CA . ILE A 1 283 ? 22.649 5.896 -42.521 1.00 97.88 283 ILE A CA 1
ATOM 2316 C C . ILE A 1 283 ? 22.060 6.221 -43.896 1.00 97.88 283 ILE A C 1
ATOM 2318 O O . ILE A 1 283 ? 22.728 6.000 -44.907 1.00 97.88 283 ILE A O 1
ATOM 2322 N N . GLU A 1 284 ? 20.849 6.776 -43.945 1.00 98.00 284 GLU A N 1
ATOM 2323 C CA . GLU A 1 284 ? 20.211 7.214 -45.188 1.00 98.00 284 GLU A CA 1
ATOM 2324 C C . GLU A 1 284 ? 21.043 8.285 -45.901 1.00 98.00 284 GLU A C 1
ATOM 2326 O O . GLU A 1 284 ? 21.366 8.121 -47.080 1.00 98.00 284 GLU A O 1
ATOM 2331 N N . GLU A 1 285 ? 21.508 9.306 -45.180 1.00 97.81 285 GLU A N 1
ATOM 2332 C CA . GLU A 1 285 ? 22.363 10.362 -45.733 1.00 97.81 285 GLU A CA 1
ATOM 2333 C C . GLU A 1 285 ? 23.661 9.798 -46.350 1.00 97.81 285 GLU A C 1
ATOM 2335 O O . GLU A 1 285 ? 24.022 10.114 -47.490 1.00 97.81 285 GLU A O 1
ATOM 2340 N N . ARG A 1 286 ? 24.353 8.900 -45.632 1.00 98.00 286 ARG A N 1
ATOM 2341 C CA . ARG A 1 286 ? 25.577 8.253 -46.139 1.00 98.00 286 ARG A CA 1
ATOM 2342 C C . ARG A 1 286 ? 25.286 7.335 -47.328 1.00 98.00 286 ARG A C 1
ATOM 2344 O O . ARG A 1 286 ? 26.087 7.275 -48.264 1.00 98.00 286 ARG A O 1
ATOM 2351 N N . ASN A 1 287 ? 24.150 6.640 -47.334 1.00 97.88 287 ASN A N 1
ATOM 2352 C CA . ASN A 1 287 ? 23.730 5.810 -48.464 1.00 97.88 287 ASN A CA 1
ATOM 2353 C C . ASN A 1 287 ? 23.479 6.654 -49.721 1.00 97.88 287 ASN A C 1
ATOM 2355 O O . ASN A 1 287 ? 23.895 6.265 -50.819 1.00 97.88 287 ASN A O 1
ATOM 2359 N N . GLU A 1 288 ? 22.868 7.832 -49.579 1.00 98.06 288 GLU A N 1
ATOM 2360 C CA . GLU A 1 288 ? 22.709 8.769 -50.691 1.00 98.06 288 GLU A CA 1
ATOM 2361 C C . GLU A 1 288 ? 24.054 9.277 -51.224 1.00 98.06 288 GLU A C 1
ATOM 2363 O O . GLU A 1 288 ? 24.252 9.365 -52.442 1.00 98.06 288 GLU A O 1
ATOM 2368 N N . GLU A 1 289 ? 24.999 9.602 -50.341 1.00 97.62 289 GLU A N 1
ATOM 2369 C CA . GLU A 1 289 ? 26.355 10.003 -50.731 1.00 97.62 289 GLU A CA 1
ATOM 2370 C C . GLU A 1 289 ? 27.095 8.892 -51.480 1.00 97.62 289 GLU A C 1
ATOM 2372 O O . GLU A 1 289 ? 27.671 9.139 -52.547 1.00 97.62 289 GLU A O 1
ATOM 2377 N N . LEU A 1 290 ? 27.027 7.654 -50.980 1.00 98.06 290 LEU A N 1
ATOM 2378 C CA . LEU A 1 290 ? 27.589 6.484 -51.655 1.00 98.06 290 LEU A CA 1
ATOM 2379 C C . LEU A 1 290 ? 26.976 6.295 -53.045 1.00 98.06 290 LEU A C 1
ATOM 2381 O O . LEU A 1 290 ? 27.698 6.030 -54.012 1.00 98.06 290 LEU A O 1
ATOM 2385 N N . LEU A 1 291 ? 25.661 6.481 -53.179 1.00 97.81 291 LEU A N 1
ATOM 2386 C CA . LEU A 1 291 ? 24.983 6.401 -54.470 1.00 97.81 291 LEU A CA 1
ATOM 2387 C C . LEU A 1 291 ? 25.455 7.505 -55.431 1.00 97.81 291 LEU A C 1
ATOM 2389 O O . LEU A 1 291 ? 25.696 7.230 -56.611 1.00 97.81 291 LEU A O 1
ATOM 2393 N N . LYS A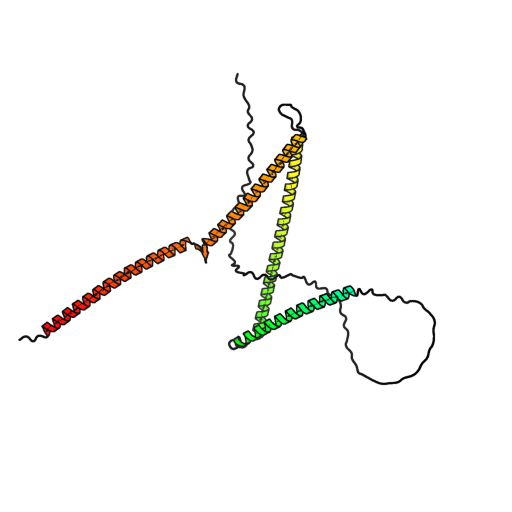 1 292 ? 25.638 8.740 -54.945 1.00 97.81 292 LYS A N 1
ATOM 2394 C CA . LYS A 1 292 ? 26.192 9.857 -55.735 1.00 97.81 292 LYS A CA 1
ATOM 2395 C C . LYS A 1 292 ? 27.611 9.543 -56.221 1.00 97.81 292 LYS A C 1
ATOM 2397 O O . LYS A 1 292 ? 27.917 9.781 -57.391 1.00 97.81 292 LYS A O 1
ATOM 2402 N N . LEU A 1 293 ? 28.466 8.980 -55.366 1.00 97.44 293 LEU A N 1
ATOM 2403 C CA . LEU A 1 293 ? 29.832 8.587 -55.736 1.00 97.44 293 LEU A CA 1
ATOM 2404 C C . LEU A 1 293 ? 29.851 7.448 -56.758 1.00 97.44 293 LEU A C 1
ATOM 2406 O O . LEU A 1 293 ? 30.575 7.544 -57.748 1.00 97.44 293 LEU A O 1
ATOM 2410 N N . ARG A 1 294 ? 29.011 6.418 -56.589 1.00 97.62 294 ARG A N 1
ATOM 2411 C CA . ARG A 1 294 ? 28.871 5.338 -57.581 1.00 97.62 294 ARG A CA 1
ATOM 2412 C C . ARG A 1 294 ? 28.483 5.881 -58.955 1.00 97.62 294 ARG A C 1
ATOM 2414 O O . ARG A 1 294 ? 29.133 5.534 -59.934 1.00 97.62 294 ARG A O 1
ATOM 2421 N N . LYS A 1 295 ? 27.508 6.798 -59.025 1.00 97.69 295 LYS A N 1
ATOM 2422 C CA . LYS A 1 295 ? 27.126 7.474 -60.282 1.00 97.69 295 LYS A CA 1
ATOM 2423 C C . LYS A 1 295 ? 28.304 8.229 -60.911 1.00 97.69 295 LYS A C 1
ATOM 2425 O O . LYS A 1 295 ? 28.531 8.104 -62.111 1.00 97.69 295 LYS A O 1
ATOM 2430 N N . LYS A 1 296 ? 29.086 8.970 -60.113 1.00 97.44 296 LYS A N 1
ATOM 2431 C CA . LYS A 1 296 ? 30.297 9.659 -60.601 1.00 97.44 296 LYS A CA 1
ATOM 2432 C C . LYS A 1 296 ? 31.324 8.673 -61.169 1.00 97.44 296 LYS A C 1
ATOM 2434 O O . LYS A 1 296 ? 31.841 8.924 -62.251 1.00 97.44 296 LYS A O 1
ATOM 2439 N N . ILE A 1 297 ? 31.586 7.555 -60.485 1.00 97.50 297 ILE A N 1
ATOM 2440 C CA . ILE A 1 297 ? 32.510 6.512 -60.962 1.00 97.50 297 ILE A CA 1
ATOM 2441 C C . ILE A 1 297 ? 32.018 5.925 -62.286 1.00 97.50 297 ILE A C 1
ATOM 2443 O O . ILE A 1 297 ? 32.796 5.854 -63.233 1.00 97.50 297 ILE A O 1
ATOM 2447 N N . THR A 1 298 ? 30.737 5.556 -62.385 1.00 97.56 298 THR A N 1
ATOM 2448 C CA . THR A 1 298 ? 30.156 5.035 -63.631 1.00 97.56 298 THR A CA 1
ATOM 2449 C C . THR A 1 298 ? 30.332 6.022 -64.784 1.00 97.56 298 THR A C 1
ATOM 2451 O O . THR A 1 298 ? 30.793 5.622 -65.851 1.00 97.56 298 THR A O 1
ATOM 2454 N N . ASN A 1 299 ? 30.062 7.311 -64.559 1.00 97.19 299 ASN A N 1
ATOM 2455 C CA . ASN A 1 299 ? 30.267 8.347 -65.574 1.00 97.19 299 ASN A CA 1
ATOM 2456 C C . ASN A 1 299 ? 31.744 8.462 -65.986 1.00 97.19 299 ASN A C 1
ATOM 2458 O O . ASN A 1 299 ? 32.048 8.541 -67.172 1.00 97.19 299 ASN A O 1
ATOM 2462 N N . VAL A 1 300 ? 32.679 8.439 -65.028 1.00 97.06 300 VAL A N 1
ATOM 2463 C CA . VAL A 1 300 ? 34.123 8.480 -65.321 1.00 97.06 300 VAL A CA 1
ATOM 2464 C C . VAL A 1 300 ? 34.557 7.251 -66.125 1.00 97.06 300 VAL A C 1
ATOM 2466 O O . VAL A 1 300 ? 35.289 7.399 -67.098 1.00 97.06 300 VAL A O 1
ATOM 2469 N N . VAL A 1 301 ? 34.079 6.052 -65.779 1.00 97.38 301 VAL A N 1
ATOM 2470 C CA . VAL A 1 301 ? 34.367 4.816 -66.528 1.00 97.38 301 VAL A CA 1
ATOM 2471 C C . VAL A 1 301 ? 33.838 4.902 -67.961 1.00 97.38 301 VAL A C 1
ATOM 2473 O O . VAL A 1 301 ? 34.555 4.532 -68.891 1.00 97.38 301 VAL A O 1
ATOM 2476 N N . GLN A 1 302 ? 32.629 5.431 -68.165 1.00 95.69 302 GLN A N 1
ATOM 2477 C CA . GLN A 1 302 ? 32.076 5.667 -69.504 1.00 95.69 302 GLN A CA 1
ATOM 2478 C C . GLN A 1 302 ? 32.947 6.641 -70.308 1.00 95.69 302 GLN A C 1
ATOM 2480 O O . GLN A 1 302 ? 33.323 6.339 -71.438 1.00 95.69 302 GLN A O 1
ATOM 2485 N N . VAL A 1 303 ? 33.349 7.769 -69.711 1.00 96.62 303 VAL A N 1
ATOM 2486 C CA . VAL A 1 303 ? 34.247 8.741 -70.359 1.00 96.62 303 VAL A CA 1
ATOM 2487 C C . VAL A 1 303 ? 35.594 8.103 -70.710 1.00 96.62 303 VAL A C 1
ATOM 2489 O O . VAL A 1 303 ? 36.058 8.255 -71.837 1.00 96.62 303 VAL A O 1
ATOM 2492 N N . LEU A 1 304 ? 36.205 7.351 -69.789 1.00 95.38 304 LEU A N 1
ATOM 2493 C CA . LEU A 1 304 ? 37.464 6.638 -70.038 1.00 95.38 304 LEU A CA 1
ATOM 2494 C C . LEU A 1 304 ? 37.325 5.610 -71.163 1.00 95.38 304 LEU A C 1
ATOM 2496 O O . LEU A 1 304 ? 38.241 5.464 -71.969 1.00 95.38 304 LEU A O 1
ATOM 2500 N N . THR A 1 305 ? 36.180 4.934 -71.243 1.00 95.69 305 THR A N 1
ATOM 2501 C CA . THR A 1 305 ? 35.884 3.978 -72.314 1.00 95.69 305 THR A CA 1
ATOM 2502 C C . THR A 1 305 ? 35.800 4.695 -73.660 1.00 95.69 305 THR A C 1
ATOM 2504 O O . THR A 1 305 ? 36.518 4.317 -74.580 1.00 95.69 305 THR A O 1
ATOM 2507 N N . HIS A 1 306 ? 35.055 5.801 -73.758 1.00 94.75 306 HIS A N 1
ATOM 2508 C CA . HIS A 1 306 ? 34.993 6.603 -74.985 1.00 94.75 306 HIS A CA 1
ATOM 2509 C C . HIS A 1 306 ? 36.350 7.189 -75.398 1.00 94.75 306 HIS A C 1
ATOM 2511 O O . HIS A 1 306 ? 36.671 7.235 -76.584 1.00 94.75 306 HIS A O 1
ATOM 2517 N N . VAL A 1 307 ? 37.164 7.647 -74.441 1.00 94.56 307 VAL A N 1
ATOM 2518 C CA . VAL A 1 307 ? 38.524 8.140 -74.725 1.00 94.56 307 VAL A CA 1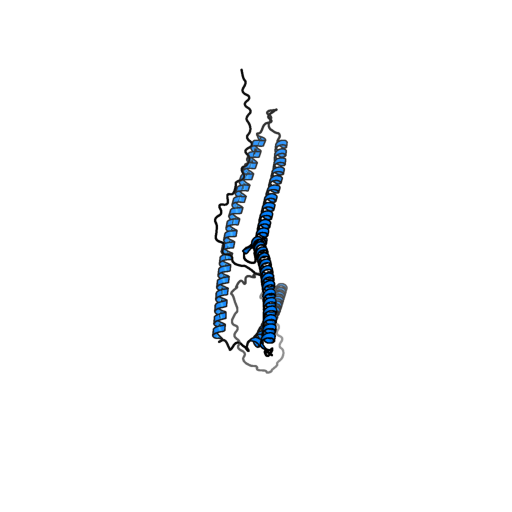
ATOM 2519 C C . VAL A 1 307 ? 39.409 7.006 -75.241 1.00 94.56 307 VAL A C 1
ATOM 2521 O O . VAL A 1 307 ? 40.128 7.198 -76.221 1.00 94.56 307 VAL A O 1
ATOM 2524 N N . LYS A 1 308 ? 39.332 5.819 -74.629 1.00 93.81 308 LYS A N 1
ATOM 2525 C CA . LYS A 1 308 ? 40.063 4.628 -75.076 1.00 93.81 308 LYS A CA 1
ATOM 2526 C C . LYS A 1 308 ? 39.657 4.220 -76.495 1.00 93.81 308 LYS A C 1
ATOM 2528 O O . LYS A 1 308 ? 40.539 3.989 -77.315 1.00 93.81 308 LYS A O 1
ATOM 2533 N N . GLU A 1 309 ? 38.360 4.177 -76.793 1.00 92.00 309 GLU A N 1
ATOM 2534 C CA . GLU A 1 309 ? 37.825 3.873 -78.130 1.00 92.00 309 GLU A CA 1
ATOM 2535 C C . GLU A 1 309 ? 38.308 4.887 -79.180 1.00 92.00 309 GLU A C 1
ATOM 2537 O O . GLU A 1 309 ? 38.807 4.496 -80.234 1.00 92.00 309 GLU A O 1
ATOM 2542 N N . LYS A 1 310 ? 38.240 6.192 -78.877 1.00 92.25 310 LYS A N 1
ATOM 2543 C CA . LYS A 1 310 ? 38.742 7.248 -79.774 1.00 92.25 310 LYS A CA 1
ATOM 2544 C C . LYS A 1 310 ? 40.248 7.152 -80.017 1.00 92.25 310 LYS A C 1
ATOM 2546 O O . LYS A 1 310 ? 40.686 7.320 -81.149 1.00 92.25 310 LYS A O 1
ATOM 2551 N N . LEU A 1 311 ? 41.044 6.884 -78.979 1.00 89.56 311 LEU A N 1
ATOM 2552 C CA . LEU A 1 311 ? 42.492 6.702 -79.123 1.00 8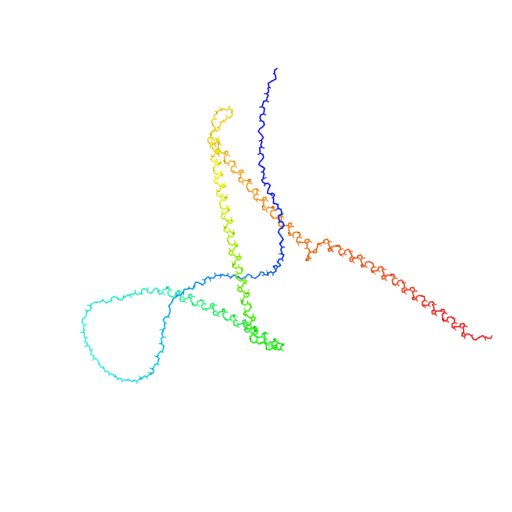9.56 311 LEU A CA 1
ATOM 2553 C C . LEU A 1 311 ? 42.826 5.486 -79.989 1.00 89.56 311 LEU A C 1
ATOM 2555 O O . LEU A 1 311 ? 43.695 5.582 -80.850 1.00 89.56 311 LEU A O 1
ATOM 2559 N N . GLN A 1 312 ? 42.122 4.368 -79.791 1.00 85.38 312 GLN A N 1
ATOM 2560 C CA . GLN A 1 312 ? 42.282 3.177 -80.628 1.00 85.38 312 GLN A CA 1
ATOM 2561 C C . GLN A 1 312 ? 41.926 3.453 -82.090 1.00 85.38 312 GLN A C 1
ATOM 2563 O O . GLN A 1 312 ? 42.629 2.976 -82.973 1.00 85.38 312 GLN A O 1
ATOM 2568 N N . PHE A 1 313 ? 40.884 4.246 -82.348 1.00 86.94 313 PHE A N 1
ATOM 2569 C CA . PHE A 1 313 ? 40.520 4.655 -83.704 1.00 86.94 313 PHE A CA 1
ATOM 2570 C C . PHE A 1 313 ? 41.639 5.466 -84.377 1.00 86.94 313 PHE A C 1
ATOM 2572 O O . PHE A 1 313 ? 42.071 5.113 -85.468 1.00 86.94 313 PHE A O 1
ATOM 2579 N N . VAL A 1 314 ? 42.171 6.489 -83.698 1.00 84.94 314 VAL A N 1
ATOM 2580 C CA . VAL A 1 314 ? 43.253 7.340 -84.237 1.00 84.94 314 VAL A CA 1
ATOM 2581 C C . VAL A 1 314 ? 44.562 6.562 -84.432 1.00 84.94 314 VAL A C 1
ATOM 2583 O O . VAL A 1 314 ? 45.288 6.810 -85.385 1.00 84.94 314 VAL A O 1
ATOM 2586 N N . GLN A 1 315 ? 44.882 5.614 -83.547 1.00 76.62 315 GLN A N 1
ATOM 2587 C CA . GLN A 1 315 ? 46.081 4.770 -83.679 1.00 76.62 315 GLN A CA 1
ATOM 2588 C C . GLN A 1 315 ? 45.918 3.638 -84.706 1.00 76.62 315 GLN A C 1
ATOM 2590 O O . GLN A 1 315 ? 46.916 3.084 -85.163 1.00 76.62 315 GLN A O 1
ATOM 2595 N N . GLY A 1 316 ? 44.678 3.269 -85.031 1.00 65.75 316 GLY A N 1
ATOM 2596 C CA . GLY A 1 316 ? 44.336 2.245 -86.015 1.00 65.75 316 GLY A CA 1
ATOM 2597 C C . GLY A 1 316 ? 44.187 2.767 -87.446 1.00 65.75 316 GLY A C 1
ATOM 2598 O O . GLY A 1 316 ? 44.082 1.948 -88.356 1.00 65.75 316 GLY A O 1
ATOM 2599 N N . GLU A 1 317 ? 44.190 4.086 -87.669 1.00 55.84 317 GLU A N 1
ATOM 2600 C CA . GLU A 1 317 ? 44.314 4.667 -89.010 1.00 55.84 317 GLU A CA 1
ATOM 2601 C C . GLU A 1 317 ? 45.758 4.489 -89.512 1.00 55.84 317 GLU A C 1
ATOM 2603 O O . GLU A 1 317 ? 46.684 5.070 -88.936 1.00 55.84 317 GLU A O 1
ATOM 2608 N N . PRO A 1 318 ? 46.005 3.693 -90.573 1.00 48.69 318 PRO A N 1
ATOM 2609 C CA . PRO A 1 318 ? 47.311 3.690 -91.207 1.00 48.69 318 PRO A CA 1
ATOM 2610 C C . PRO A 1 318 ? 47.539 5.074 -91.820 1.00 48.69 318 PRO A C 1
ATOM 2612 O O . PRO A 1 318 ? 46.740 5.536 -92.633 1.00 48.69 318 PRO A O 1
ATOM 2615 N N . LEU A 1 319 ? 48.628 5.728 -91.409 1.00 50.19 319 LEU A N 1
ATOM 2616 C CA . LEU A 1 319 ? 49.160 6.924 -92.059 1.00 50.19 319 LEU A CA 1
ATOM 2617 C C . LEU A 1 319 ? 49.275 6.648 -93.568 1.00 50.19 319 LEU A C 1
ATOM 2619 O O . LEU A 1 319 ? 50.083 5.810 -93.971 1.00 50.19 319 LEU A O 1
ATOM 2623 N N . ILE A 1 320 ? 48.418 7.303 -94.357 1.00 45.31 320 ILE A N 1
ATOM 2624 C CA . ILE A 1 320 ? 48.455 7.314 -95.829 1.00 45.31 320 ILE A CA 1
ATOM 2625 C C . ILE A 1 320 ? 49.688 8.078 -96.302 1.00 45.31 320 ILE A C 1
ATOM 2627 O O . ILE A 1 320 ? 49.942 9.173 -95.744 1.00 45.31 320 ILE A O 1
#

InterPro domains:
  IPR025254 CCDC113/CCDC96, coiled-coil [PF13870] (227-315)
  IPR051885 Coiled-coil domain-containing protein involved in ciliogenesis [PTHR15654] (16-317)